Protein AF-A0A969EM57-F1 (afdb_monomer)

Mean predicted aligned error: 6.32 Å

Solvent-accessible surface area (backbone atoms only — not comparable to full-atom values): 12176 Å² total; per-residue (Å²): 131,70,74,66,70,73,71,65,72,46,69,65,56,54,52,50,52,52,52,49,55,50,50,56,44,52,49,37,42,73,70,68,78,41,57,70,67,58,44,54,52,50,51,54,52,49,51,52,52,51,53,49,48,65,68,43,45,62,61,50,50,60,57,57,65,77,49,54,72,66,57,50,39,50,50,44,46,52,50,34,50,49,55,41,50,52,51,52,51,52,42,50,60,44,61,78,76,54,79,83,56,66,70,56,55,54,51,47,46,70,75,40,72,89,56,83,93,55,95,79,55,62,62,65,54,36,38,53,31,19,24,49,34,16,25,52,39,14,44,56,53,33,49,76,72,47,42,72,42,88,72,74,56,71,67,40,54,51,50,52,50,53,55,43,50,52,50,46,51,49,47,53,54,50,44,47,59,59,42,60,77,73,33,57,74,87,40,76,64,16,47,53,49,43,27,53,45,30,18,49,46,19,21,32,75,44,26,52,43,59,55,47,28,47,75,70,69,51,38,53,74,31,129

pLDDT: mean 90.59, std 10.64, range [36.72, 98.62]

Secondary structure (DSSP, 8-state):
--HHHHHTTSHHHHHHHHHHHHHHHHHHHHTTSS-HHHHHHHHHHHHHHHHHHHHHHHHHHHHHHTS-HHHHHHHHHHHHHHHHHHHHHHHHHHHTT-PPPHHHHHHHHHH-TTS---TT-SHHHHHHHHHHHHHHHHHHHHHHTT-B---S-HHHHHHHHHHHHHHHHHHHHHHHHHHHTTS-TTSHHHHHHHHHHHHHHHHIIIIIHHHHHHHTTS--B--

Structure (mmCIF, N/CA/C/O backbone):
data_AF-A0A969EM57-F1
#
_entry.id   AF-A0A969EM57-F1
#
loop_
_atom_site.group_PDB
_atom_site.id
_atom_site.type_symbol
_atom_site.label_atom_id
_atom_site.label_alt_id
_atom_site.label_comp_id
_atom_site.label_asym_id
_atom_site.label_entity_id
_atom_site.label_seq_id
_atom_site.pdbx_PDB_ins_code
_atom_site.Cartn_x
_atom_site.Cartn_y
_atom_site.Cartn_z
_atom_site.occupancy
_atom_site.B_iso_or_equiv
_atom_site.auth_seq_id
_atom_site.auth_comp_id
_atom_site.auth_asym_id
_atom_site.auth_atom_id
_atom_site.pdbx_PDB_model_num
ATOM 1 N N . MET A 1 1 ? -3.720 -5.651 20.602 1.00 45.34 1 MET A N 1
ATOM 2 C CA . MET A 1 1 ? -3.893 -6.608 19.490 1.00 45.34 1 MET A CA 1
ATOM 3 C C . MET A 1 1 ? -4.122 -8.012 20.053 1.00 45.34 1 MET A C 1
ATOM 5 O O . MET A 1 1 ? -3.464 -8.956 19.658 1.00 45.34 1 MET A O 1
ATOM 9 N N . GLU A 1 2 ? -5.087 -8.177 20.961 1.00 36.72 2 GLU A N 1
ATOM 10 C CA . GLU A 1 2 ? -5.550 -9.508 21.409 1.00 36.72 2 GLU A CA 1
ATOM 11 C C . GLU A 1 2 ? -6.595 -10.106 20.445 1.00 36.72 2 GLU A C 1
ATOM 13 O O . GLU A 1 2 ? -7.037 -11.235 20.603 1.00 36.72 2 GLU A O 1
ATOM 18 N N . TRP A 1 3 ? -6.981 -9.364 19.401 1.00 37.47 3 TRP A N 1
ATOM 19 C CA . TRP A 1 3 ? -8.044 -9.749 18.469 1.00 37.47 3 TRP A CA 1
ATOM 20 C C . TRP A 1 3 ? -7.657 -10.880 17.503 1.00 37.47 3 TRP A C 1
ATOM 22 O O . TRP A 1 3 ? -8.540 -11.566 17.002 1.00 37.47 3 TRP A O 1
ATOM 32 N N . ILE A 1 4 ? -6.362 -11.116 17.257 1.00 46.31 4 ILE A N 1
ATOM 33 C CA . ILE A 1 4 ? -5.901 -12.192 16.359 1.00 46.31 4 ILE A CA 1
ATOM 34 C C . ILE A 1 4 ? -5.824 -13.540 17.103 1.00 46.31 4 ILE A C 1
ATOM 36 O O . ILE A 1 4 ? -5.993 -14.598 16.503 1.00 46.31 4 ILE A O 1
ATOM 40 N N . SER A 1 5 ? -5.644 -13.541 18.426 1.00 45.19 5 SER A N 1
ATOM 41 C CA . SER A 1 5 ? -5.443 -14.782 19.185 1.00 45.19 5 SER A CA 1
ATOM 42 C C . SER A 1 5 ? -6.736 -15.545 19.501 1.00 45.19 5 SER A C 1
ATOM 44 O O . SER A 1 5 ? -6.660 -16.737 19.796 1.00 45.19 5 SER A O 1
ATOM 46 N N . GLY A 1 6 ? -7.909 -14.902 19.427 1.00 46.62 6 GLY A N 1
ATOM 47 C CA . GLY A 1 6 ? -9.194 -15.513 19.796 1.00 46.62 6 GLY A CA 1
ATOM 48 C C . GLY A 1 6 ? -9.892 -16.307 18.682 1.00 46.62 6 GLY A C 1
ATOM 49 O O . GLY A 1 6 ? -10.485 -17.348 18.954 1.00 46.62 6 GLY A O 1
ATOM 50 N N . SER A 1 7 ? -9.822 -15.856 17.424 1.00 50.59 7 SER A N 1
ATOM 51 C CA . SER A 1 7 ? -10.587 -16.444 16.307 1.00 50.59 7 SER A CA 1
ATOM 52 C C . SER A 1 7 ? -9.818 -17.491 15.490 1.00 50.59 7 SER A C 1
ATOM 54 O O . SER A 1 7 ? -10.427 -18.430 14.979 1.00 50.59 7 SER A O 1
ATOM 56 N N . PHE A 1 8 ? -8.488 -17.373 15.397 1.00 54.41 8 PHE A N 1
ATOM 57 C CA . PHE A 1 8 ? -7.628 -18.218 14.549 1.00 54.41 8 PHE A CA 1
ATOM 58 C C . PHE A 1 8 ? -7.124 -19.504 15.224 1.00 54.41 8 PHE A C 1
ATOM 60 O O . PHE A 1 8 ? -6.361 -20.265 14.635 1.00 54.41 8 PHE A O 1
ATOM 67 N N . ARG A 1 9 ? -7.555 -19.791 16.459 1.00 58.88 9 ARG A N 1
ATOM 68 C CA . ARG A 1 9 ? -7.190 -21.033 17.167 1.00 58.88 9 ARG A CA 1
ATOM 69 C C . ARG A 1 9 ? -7.969 -22.264 16.702 1.00 58.88 9 ARG A C 1
ATOM 71 O O . ARG A 1 9 ? -7.692 -23.367 17.161 1.00 58.88 9 ARG A O 1
ATOM 78 N N . LYS A 1 10 ? -8.950 -22.104 15.809 1.00 76.62 10 LYS A N 1
ATOM 79 C CA . LYS A 1 10 ? -9.707 -23.237 15.271 1.00 76.62 10 LYS A CA 1
ATOM 80 C C . LYS A 1 10 ? -8.871 -23.927 14.191 1.00 76.62 10 LYS A C 1
ATOM 82 O O . LYS A 1 10 ? -8.554 -23.306 13.181 1.00 76.62 10 LYS A O 1
ATOM 87 N N . GLY A 1 11 ? -8.545 -25.206 14.386 1.00 82.31 11 GLY A N 1
ATOM 88 C CA . GLY A 1 11 ? -7.669 -25.971 13.484 1.00 82.31 11 GLY A CA 1
ATOM 89 C C . GLY A 1 11 ? -8.099 -25.949 12.011 1.00 82.31 11 GLY A C 1
ATOM 90 O O . GLY A 1 11 ? -7.249 -25.892 11.129 1.00 82.31 11 GLY A O 1
ATOM 91 N N . TRP A 1 12 ? -9.405 -25.878 11.727 1.00 88.38 12 TRP A N 1
ATOM 92 C CA . TRP A 1 12 ? -9.912 -25.785 10.352 1.00 88.38 12 TRP A CA 1
ATOM 93 C C . TRP A 1 12 ? -9.462 -24.510 9.619 1.00 88.38 12 TRP A C 1
ATOM 95 O O . TRP A 1 12 ? -9.279 -24.547 8.407 1.00 88.38 12 TRP A O 1
ATOM 105 N N . VAL A 1 13 ? -9.243 -23.395 10.329 1.00 88.12 13 VAL A N 1
ATOM 106 C CA . VAL A 1 13 ? -8.794 -22.134 9.714 1.00 88.12 13 VAL A CA 1
ATOM 107 C C . VAL A 1 13 ? -7.376 -22.289 9.168 1.00 88.12 13 VAL A C 1
ATOM 109 O O . VAL A 1 13 ? -7.087 -21.820 8.071 1.00 88.12 13 VAL A O 1
ATOM 112 N N . TRP A 1 14 ? -6.513 -23.005 9.894 1.00 88.00 14 TRP A N 1
ATOM 113 C CA . TRP A 1 14 ? -5.165 -23.342 9.434 1.00 88.00 14 TRP A CA 1
ATOM 114 C C . TRP A 1 14 ? -5.193 -24.269 8.225 1.00 88.00 14 TRP A C 1
ATOM 116 O O . TRP A 1 14 ? -4.468 -24.027 7.266 1.00 88.00 14 TRP A O 1
ATOM 126 N N . VAL A 1 15 ? -6.070 -25.277 8.235 1.00 92.25 15 VAL A N 1
ATOM 127 C CA . VAL A 1 15 ? -6.251 -26.177 7.087 1.00 92.25 15 VAL A CA 1
ATOM 128 C C . VAL A 1 15 ? -6.662 -25.386 5.844 1.00 92.25 15 VAL A C 1
ATOM 130 O O . VAL A 1 15 ? -6.020 -25.510 4.806 1.00 92.25 15 VAL A O 1
ATOM 133 N N . VAL A 1 16 ? -7.671 -24.516 5.953 1.00 93.25 16 VAL A N 1
ATOM 134 C CA . VAL A 1 16 ? -8.120 -23.672 4.834 1.00 93.25 16 VAL A CA 1
ATOM 135 C C . VAL A 1 16 ? -7.006 -22.738 4.358 1.00 93.25 16 VAL A C 1
ATOM 137 O O . VAL A 1 16 ? -6.778 -22.637 3.156 1.00 93.25 16 VAL A O 1
ATOM 140 N N . ALA A 1 17 ? -6.280 -22.086 5.270 1.00 90.88 17 ALA A N 1
ATOM 141 C CA . ALA A 1 17 ? -5.185 -21.186 4.912 1.00 90.88 17 ALA A CA 1
ATOM 142 C C . ALA A 1 17 ? -4.054 -21.909 4.160 1.00 90.88 17 ALA A C 1
ATOM 144 O O . ALA A 1 17 ? -3.572 -21.401 3.148 1.00 90.88 17 ALA A O 1
ATOM 145 N N . ILE A 1 18 ? -3.667 -23.106 4.615 1.00 92.94 18 ILE A N 1
ATOM 146 C CA . ILE A 1 18 ? -2.645 -23.930 3.959 1.00 92.94 18 ILE A CA 1
ATOM 147 C C . ILE A 1 18 ? -3.129 -24.379 2.578 1.00 92.94 18 ILE A C 1
ATOM 149 O O . ILE A 1 18 ? -2.405 -24.211 1.600 1.00 92.94 18 ILE A O 1
ATOM 153 N N . ILE A 1 19 ? -4.363 -24.886 2.471 1.00 95.75 19 ILE A N 1
ATOM 154 C CA . ILE A 1 19 ? -4.943 -25.301 1.185 1.00 95.75 19 ILE A CA 1
ATOM 155 C C . ILE A 1 19 ? -4.965 -24.131 0.202 1.00 95.75 19 ILE A C 1
ATOM 157 O O . ILE A 1 19 ? -4.572 -24.302 -0.949 1.00 95.75 19 ILE A O 1
ATOM 161 N N . LEU A 1 20 ? -5.382 -22.940 0.640 1.00 94.44 20 LEU A N 1
ATOM 162 C CA . LEU A 1 20 ? -5.391 -21.746 -0.204 1.00 94.44 20 LEU A CA 1
ATOM 163 C C . LEU A 1 20 ? -3.979 -21.358 -0.651 1.00 94.44 20 LEU A C 1
ATOM 165 O O . LEU A 1 20 ? -3.771 -21.124 -1.839 1.00 94.44 20 LEU A O 1
ATOM 169 N N . ALA A 1 21 ? -3.003 -21.332 0.261 1.00 92.81 21 ALA A N 1
ATOM 170 C CA . ALA A 1 21 ? -1.617 -20.997 -0.068 1.00 92.81 21 ALA A CA 1
ATOM 171 C C . ALA A 1 21 ? -1.016 -21.966 -1.102 1.00 92.81 21 ALA A C 1
ATOM 173 O O . ALA A 1 21 ? -0.390 -21.530 -2.073 1.00 92.81 21 ALA A O 1
ATOM 174 N N . LEU A 1 22 ? -1.264 -23.270 -0.936 1.00 94.56 22 LEU A N 1
ATOM 175 C CA . LEU A 1 22 ? -0.840 -24.296 -1.888 1.00 94.56 22 LEU A CA 1
ATOM 176 C C . LEU A 1 22 ? -1.568 -24.150 -3.230 1.00 94.56 22 LEU A C 1
ATOM 178 O O . LEU A 1 22 ? -0.924 -24.150 -4.276 1.00 94.56 22 LEU A O 1
ATOM 182 N N . SER A 1 23 ? -2.889 -23.955 -3.209 1.00 95.50 23 SER A N 1
ATOM 183 C CA . SER A 1 23 ? -3.712 -23.803 -4.418 1.00 95.50 23 SER A CA 1
ATOM 184 C C . SER A 1 23 ? -3.285 -22.598 -5.255 1.00 95.50 23 SER A C 1
ATOM 186 O O . SER A 1 23 ? -3.219 -22.691 -6.478 1.00 95.50 23 SER A O 1
ATOM 188 N N . ILE A 1 24 ? -2.937 -21.478 -4.610 1.00 94.12 24 ILE A N 1
ATOM 189 C CA . ILE A 1 24 ? -2.412 -20.292 -5.296 1.00 94.12 24 ILE A CA 1
ATOM 190 C C . ILE A 1 24 ? -1.077 -20.614 -5.977 1.00 94.12 24 ILE A C 1
ATOM 192 O O . ILE A 1 24 ? -0.893 -20.247 -7.134 1.00 94.12 24 ILE A O 1
ATOM 196 N N . GLY A 1 25 ? -0.166 -21.324 -5.303 1.00 92.38 25 GLY A N 1
ATOM 197 C CA . GLY A 1 25 ? 1.110 -21.728 -5.902 1.00 92.38 25 GLY A CA 1
ATOM 198 C C . GLY A 1 25 ? 0.930 -22.686 -7.083 1.00 92.38 25 GLY A C 1
ATOM 199 O O . GLY A 1 25 ? 1.468 -22.440 -8.160 1.00 92.38 25 GLY A O 1
ATOM 200 N N . PHE A 1 26 ? 0.098 -23.720 -6.934 1.00 94.19 26 PHE A N 1
ATOM 201 C CA . PHE A 1 26 ? -0.202 -24.655 -8.023 1.00 94.19 26 PHE A CA 1
ATOM 202 C C . PHE A 1 26 ? -0.885 -23.979 -9.211 1.00 94.19 26 PHE A C 1
ATOM 204 O O . PHE A 1 26 ? -0.550 -24.280 -10.354 1.00 94.19 26 PHE A O 1
ATOM 211 N N . SER A 1 27 ? -1.782 -23.019 -8.964 1.00 95.75 27 SER A N 1
ATOM 212 C CA . SER A 1 27 ? -2.422 -22.234 -10.024 1.00 95.75 27 SER A CA 1
ATOM 213 C C . SER A 1 27 ? -1.399 -21.522 -10.916 1.00 95.75 27 SER A C 1
ATOM 215 O O . SER A 1 27 ? -1.591 -21.453 -12.128 1.00 95.75 27 SER A O 1
ATOM 217 N N . ARG A 1 28 ? -0.284 -21.041 -10.350 1.00 93.69 28 ARG A N 1
ATOM 218 C CA . ARG A 1 28 ? 0.783 -20.380 -11.116 1.00 93.69 28 ARG A CA 1
ATOM 219 C C . ARG A 1 28 ? 1.565 -21.331 -12.018 1.00 93.69 28 ARG A C 1
ATOM 221 O O . ARG A 1 28 ? 1.905 -20.941 -13.132 1.00 93.69 28 ARG A O 1
ATOM 228 N N . ILE A 1 29 ? 1.794 -22.562 -11.562 1.00 93.25 29 ILE A N 1
ATOM 229 C CA . ILE A 1 29 ? 2.426 -23.617 -12.369 1.00 93.25 29 ILE A CA 1
ATOM 230 C C . ILE A 1 29 ? 1.476 -24.044 -13.491 1.00 93.25 29 ILE A C 1
ATOM 232 O O . ILE A 1 29 ? 1.885 -24.131 -14.643 1.00 93.25 29 ILE A O 1
ATOM 236 N N . TYR A 1 30 ? 0.195 -24.254 -13.170 1.00 94.31 30 TYR A N 1
ATOM 237 C CA . TYR A 1 30 ? -0.825 -24.664 -14.137 1.00 94.31 30 TYR A CA 1
ATOM 238 C C . TYR A 1 30 ? -1.022 -23.642 -15.264 1.00 94.31 30 TYR A C 1
ATOM 240 O O . TYR A 1 30 ? -1.141 -24.019 -16.424 1.00 94.31 30 TYR A O 1
ATOM 248 N N . LEU A 1 31 ? -1.014 -22.344 -14.939 1.00 93.19 31 LEU A N 1
ATOM 249 C CA . LEU A 1 31 ? -1.092 -21.266 -15.931 1.00 93.19 31 LEU A CA 1
ATOM 250 C C . LEU A 1 31 ? 0.195 -21.110 -16.764 1.00 93.19 31 LEU A C 1
ATOM 252 O O . LEU A 1 31 ? 0.224 -20.277 -17.664 1.00 93.19 31 LEU A O 1
ATOM 256 N N . GLY A 1 32 ? 1.259 -21.862 -16.460 1.00 89.38 32 GLY A N 1
ATOM 257 C CA . GLY A 1 32 ? 2.529 -21.809 -17.186 1.00 89.38 32 GLY A CA 1
ATOM 258 C C . GLY A 1 32 ? 3.299 -20.497 -17.016 1.00 89.38 32 GLY A C 1
ATOM 259 O O . GLY A 1 32 ? 4.196 -20.216 -17.804 1.00 89.38 32 GLY A O 1
ATOM 260 N N . VAL A 1 33 ? 2.954 -19.683 -16.010 1.00 87.75 33 VAL A N 1
ATOM 261 C CA . VAL A 1 33 ? 3.557 -18.353 -15.789 1.00 87.75 33 VAL A CA 1
ATOM 262 C C . VAL A 1 33 ? 4.734 -18.370 -14.811 1.00 87.75 33 VAL A C 1
ATOM 264 O O . VAL A 1 33 ? 5.476 -17.396 -14.742 1.00 87.75 33 VAL A O 1
ATOM 267 N N . HIS A 1 34 ? 4.909 -19.453 -14.049 1.00 90.69 34 HIS A N 1
ATOM 268 C CA . HIS A 1 34 ? 6.012 -19.623 -13.100 1.00 90.69 34 HIS A CA 1
ATOM 269 C C . HIS A 1 34 ? 6.568 -21.043 -13.149 1.00 90.69 34 HIS A C 1
ATOM 271 O O . HIS A 1 34 ? 5.811 -22.011 -13.267 1.00 90.69 34 HIS A O 1
ATOM 277 N N . PHE A 1 35 ? 7.885 -21.175 -12.986 1.00 94.06 35 PHE A N 1
ATOM 278 C CA . PHE A 1 35 ? 8.509 -22.483 -12.832 1.00 94.06 35 PHE A CA 1
ATOM 279 C C . PHE A 1 35 ? 8.203 -23.060 -11.440 1.00 94.06 35 PHE A C 1
ATOM 281 O O . PHE A 1 35 ? 8.053 -22.302 -10.475 1.00 94.06 35 PHE A O 1
ATOM 288 N N . PRO A 1 36 ? 8.153 -24.398 -11.274 1.00 94.31 36 PRO A N 1
ATOM 289 C CA . PRO A 1 36 ? 7.946 -25.012 -9.960 1.00 94.31 36 PRO A CA 1
ATOM 290 C C . PRO A 1 36 ? 8.955 -24.540 -8.904 1.00 94.31 36 PRO A C 1
ATOM 292 O O . PRO A 1 36 ? 8.595 -24.330 -7.747 1.00 94.31 36 PRO A O 1
ATOM 295 N N . THR A 1 37 ? 10.207 -24.312 -9.308 1.00 95.38 37 THR A N 1
ATOM 296 C CA . THR A 1 37 ? 11.265 -23.762 -8.450 1.00 95.38 37 THR A CA 1
ATOM 297 C C . THR A 1 37 ? 10.907 -22.390 -7.888 1.00 95.38 37 THR A C 1
ATOM 299 O O . THR A 1 37 ? 11.136 -22.152 -6.703 1.00 95.38 37 THR A O 1
ATOM 302 N N . ASP A 1 38 ? 10.288 -21.517 -8.688 1.00 93.25 38 ASP A N 1
ATOM 303 C CA . ASP A 1 38 ? 9.882 -20.171 -8.263 1.00 93.25 38 ASP A CA 1
ATOM 304 C C . ASP A 1 38 ? 8.806 -20.252 -7.177 1.00 93.25 38 ASP A C 1
ATOM 306 O O . ASP A 1 38 ? 8.838 -19.517 -6.189 1.00 93.25 38 ASP A O 1
ATOM 310 N N . VAL A 1 39 ? 7.872 -21.195 -7.332 1.00 95.00 39 VAL A N 1
ATOM 311 C CA . VAL A 1 39 ? 6.789 -21.425 -6.371 1.00 95.00 39 VAL A CA 1
ATOM 312 C C . VAL A 1 39 ? 7.329 -21.973 -5.052 1.00 95.00 39 VAL A C 1
ATOM 314 O O . VAL A 1 39 ? 6.979 -21.453 -3.991 1.00 95.00 39 VAL A O 1
ATOM 317 N N . PHE A 1 40 ? 8.222 -22.966 -5.093 1.00 94.69 40 PHE A N 1
ATOM 318 C CA . PHE A 1 40 ? 8.827 -23.521 -3.878 1.00 94.69 40 PHE A CA 1
ATOM 319 C C . PHE A 1 40 ? 9.687 -22.495 -3.132 1.00 94.69 40 PHE A C 1
ATOM 321 O O . PHE A 1 40 ? 9.579 -22.384 -1.908 1.00 94.69 40 PHE A O 1
ATOM 328 N N . LEU A 1 41 ? 10.497 -21.708 -3.849 1.00 96.00 41 LEU A N 1
ATOM 329 C CA . LEU A 1 41 ? 11.271 -20.616 -3.252 1.00 96.00 41 LEU A CA 1
ATOM 330 C C . LEU A 1 41 ? 10.355 -19.540 -2.661 1.00 96.00 41 LEU A C 1
ATOM 332 O O . LEU A 1 41 ? 10.605 -19.066 -1.553 1.00 96.00 41 LEU A O 1
ATOM 336 N N . GLY A 1 42 ? 9.263 -19.201 -3.351 1.00 94.12 42 GLY A N 1
ATOM 337 C CA . GLY A 1 42 ? 8.247 -18.278 -2.852 1.00 94.12 42 GLY A CA 1
ATOM 338 C C . GLY A 1 42 ? 7.604 -18.755 -1.547 1.00 94.12 42 GLY A C 1
ATOM 339 O O . GLY A 1 42 ? 7.468 -17.969 -0.608 1.00 94.12 42 GLY A O 1
ATOM 340 N N . TRP A 1 43 ? 7.266 -20.043 -1.437 1.00 94.62 43 TRP A N 1
ATOM 341 C CA . TRP A 1 43 ? 6.755 -20.625 -0.191 1.00 94.62 43 TRP A CA 1
ATOM 342 C C . TRP A 1 43 ? 7.794 -20.602 0.930 1.00 94.62 43 TRP A C 1
ATOM 344 O O . TRP A 1 43 ? 7.467 -20.197 2.046 1.00 94.62 43 TRP A O 1
ATOM 354 N N . ALA A 1 44 ? 9.042 -20.979 0.645 1.00 96.06 44 ALA A N 1
ATOM 355 C CA . ALA A 1 44 ? 10.120 -20.951 1.630 1.00 96.06 44 ALA A CA 1
ATOM 356 C C . ALA A 1 44 ? 10.356 -19.530 2.173 1.00 96.06 44 ALA A C 1
ATOM 358 O O . ALA A 1 44 ? 10.365 -19.321 3.388 1.00 96.06 44 ALA A O 1
ATOM 359 N N . LEU A 1 45 ? 10.460 -18.534 1.286 1.00 96.38 45 LEU A N 1
ATOM 360 C CA . LEU A 1 45 ? 10.593 -17.126 1.667 1.00 96.38 45 LEU A CA 1
ATOM 361 C C . LEU A 1 45 ? 9.367 -16.623 2.437 1.00 96.38 45 LEU A C 1
ATOM 363 O O . LEU A 1 45 ? 9.521 -15.931 3.442 1.00 96.38 45 LEU A O 1
ATOM 367 N N . GLY A 1 46 ? 8.159 -17.009 2.023 1.00 94.62 46 GLY A N 1
ATOM 368 C CA . GLY A 1 46 ? 6.923 -16.671 2.726 1.00 94.62 46 GLY A CA 1
ATOM 369 C C . GLY A 1 46 ? 6.899 -17.196 4.164 1.00 94.62 46 GLY A C 1
ATOM 370 O O . GLY A 1 46 ? 6.536 -16.455 5.077 1.00 94.62 46 GLY A O 1
ATOM 371 N N . ILE A 1 47 ? 7.346 -18.438 4.387 1.00 94.94 47 ILE A N 1
ATOM 372 C CA . ILE A 1 47 ? 7.472 -19.030 5.728 1.00 94.94 47 ILE A CA 1
ATOM 373 C C . ILE A 1 47 ? 8.494 -18.257 6.565 1.00 94.94 47 ILE A C 1
ATOM 375 O O . ILE A 1 47 ? 8.206 -17.922 7.713 1.00 94.94 47 ILE A O 1
ATOM 379 N N . ILE A 1 48 ? 9.659 -17.926 5.999 1.00 96.88 48 ILE A N 1
ATOM 380 C CA . ILE A 1 48 ? 10.688 -17.141 6.696 1.00 96.88 48 ILE A CA 1
ATOM 381 C C . ILE A 1 48 ? 10.125 -15.777 7.114 1.00 96.88 48 ILE A C 1
ATOM 383 O O . ILE A 1 48 ? 10.221 -15.403 8.283 1.00 96.88 48 ILE A O 1
ATOM 387 N N . VAL A 1 49 ? 9.480 -15.054 6.195 1.00 95.69 49 VAL A N 1
ATOM 388 C CA . VAL A 1 49 ? 8.869 -13.746 6.476 1.00 95.69 49 VAL A CA 1
ATOM 389 C C . VAL A 1 49 ? 7.766 -13.861 7.529 1.00 95.69 49 VAL A C 1
ATOM 391 O O . VAL A 1 49 ? 7.684 -13.010 8.415 1.00 95.69 49 VAL A O 1
ATOM 394 N N . LEU A 1 50 ? 6.943 -14.912 7.488 1.00 93.00 50 LEU A N 1
ATOM 395 C CA . LEU A 1 50 ? 5.911 -15.163 8.495 1.00 93.00 50 LEU A CA 1
ATOM 396 C C . LEU A 1 50 ? 6.524 -15.386 9.884 1.00 93.00 50 LEU A C 1
ATOM 398 O O . LEU A 1 50 ? 6.103 -14.744 10.848 1.00 93.00 50 LEU A O 1
ATOM 402 N N . ILE A 1 51 ? 7.534 -16.256 9.985 1.00 94.94 51 ILE A N 1
ATOM 403 C CA . ILE A 1 51 ? 8.234 -16.547 11.242 1.00 94.94 51 ILE A CA 1
ATOM 404 C C . ILE A 1 51 ? 8.854 -15.267 11.806 1.00 94.94 51 ILE A C 1
ATOM 406 O O . ILE A 1 51 ? 8.620 -14.935 12.969 1.00 94.94 51 ILE A O 1
ATOM 410 N N . LEU A 1 52 ? 9.588 -14.517 10.979 1.00 95.12 52 LEU A N 1
ATOM 411 C CA . LEU A 1 52 ? 10.202 -13.254 11.383 1.00 95.12 52 LEU A CA 1
ATOM 412 C C . LEU A 1 52 ? 9.152 -12.236 11.827 1.00 95.12 52 LEU A C 1
ATOM 414 O O . LEU A 1 52 ? 9.345 -11.572 12.840 1.00 95.12 52 LEU A O 1
ATOM 418 N N . SER A 1 53 ? 8.020 -12.141 11.129 1.00 91.56 53 SER A N 1
ATOM 419 C CA . SER A 1 53 ? 6.942 -11.214 11.490 1.00 91.56 53 SER A CA 1
ATOM 420 C C . SER A 1 53 ? 6.373 -11.524 12.875 1.00 91.56 53 SER A C 1
ATOM 422 O O . SER A 1 53 ? 6.209 -10.613 13.680 1.00 91.56 53 SER A O 1
ATOM 424 N N . ILE A 1 54 ? 6.135 -12.804 13.186 1.00 91.75 54 ILE A N 1
ATOM 425 C CA . ILE A 1 54 ? 5.626 -13.245 14.497 1.00 91.75 54 ILE A CA 1
ATOM 426 C C . ILE A 1 54 ? 6.660 -12.998 15.604 1.00 91.75 54 ILE A C 1
ATOM 428 O O . ILE A 1 54 ? 6.312 -12.541 16.695 1.00 91.75 54 ILE A O 1
ATOM 432 N N . GLN A 1 55 ? 7.935 -13.293 15.341 1.00 94.12 55 GLN A N 1
ATOM 433 C CA . GLN A 1 55 ? 9.011 -13.104 16.317 1.00 94.12 55 GLN A CA 1
ATOM 434 C C . GLN A 1 55 ? 9.289 -11.621 16.592 1.00 94.12 55 GLN A C 1
ATOM 436 O O . GLN A 1 55 ? 9.518 -11.234 17.740 1.00 94.12 55 GLN A O 1
ATOM 441 N N . LEU A 1 56 ? 9.238 -10.780 15.556 1.00 94.88 56 LEU A N 1
ATOM 442 C CA . LEU A 1 56 ? 9.550 -9.357 15.647 1.00 94.88 56 LEU A CA 1
ATOM 443 C C . LEU A 1 56 ? 8.351 -8.494 16.056 1.00 94.88 56 LEU A C 1
ATOM 445 O O . LEU A 1 56 ? 8.560 -7.374 16.513 1.00 94.88 56 LEU A O 1
ATOM 449 N N . GLU A 1 57 ? 7.113 -8.990 15.977 1.00 90.94 57 GLU A N 1
ATOM 450 C CA . GLU A 1 57 ? 5.906 -8.218 16.307 1.00 90.94 57 GLU A CA 1
ATOM 451 C C . GLU A 1 57 ? 5.996 -7.555 17.692 1.00 90.94 57 GLU A C 1
ATOM 453 O O . GLU A 1 57 ? 5.898 -6.333 17.820 1.00 90.94 57 GLU A O 1
ATOM 458 N N . LYS A 1 58 ? 6.216 -8.348 18.747 1.00 92.25 58 LYS A N 1
ATOM 459 C CA . LYS A 1 58 ? 6.276 -7.849 20.131 1.00 92.25 58 LYS A CA 1
ATOM 460 C C . LYS A 1 58 ? 7.407 -6.836 20.358 1.00 92.25 58 LYS A C 1
ATOM 462 O O . LYS A 1 58 ? 7.100 -5.749 20.865 1.00 92.25 58 LYS A O 1
ATOM 467 N N . PRO A 1 59 ? 8.683 -7.133 20.022 1.00 94.50 59 PRO A N 1
ATOM 468 C CA . PRO A 1 59 ? 9.768 -6.181 20.248 1.00 94.50 59 PRO A CA 1
ATOM 469 C C . PRO A 1 59 ? 9.588 -4.903 19.421 1.00 94.50 59 PRO A C 1
ATOM 471 O O . PRO A 1 59 ? 9.758 -3.807 19.959 1.00 94.50 59 PRO A O 1
ATOM 474 N N . VAL A 1 60 ? 9.157 -5.015 18.159 1.00 93.69 60 VAL A N 1
ATOM 475 C CA . VAL A 1 60 ? 8.935 -3.858 17.281 1.00 93.69 60 VAL A CA 1
ATOM 476 C C . VAL A 1 60 ? 7.796 -2.985 17.803 1.00 93.69 60 VAL A C 1
ATOM 478 O O . VAL A 1 60 ? 7.967 -1.774 17.924 1.00 93.69 60 VAL A O 1
ATOM 481 N N . ILE A 1 61 ? 6.655 -3.563 18.196 1.00 92.38 61 ILE A N 1
ATOM 482 C CA . ILE A 1 61 ? 5.536 -2.791 18.760 1.00 92.38 61 ILE A CA 1
ATOM 483 C C . ILE A 1 61 ? 5.951 -2.093 20.056 1.00 92.38 61 ILE A C 1
ATOM 485 O O . ILE A 1 61 ? 5.614 -0.923 20.253 1.00 92.38 61 ILE A O 1
ATOM 489 N N . HIS A 1 62 ? 6.669 -2.780 20.948 1.00 93.94 62 HIS A N 1
ATOM 490 C CA . HIS A 1 62 ? 7.131 -2.178 22.198 1.00 93.94 62 HIS A CA 1
ATOM 491 C C . HIS A 1 62 ? 8.077 -0.996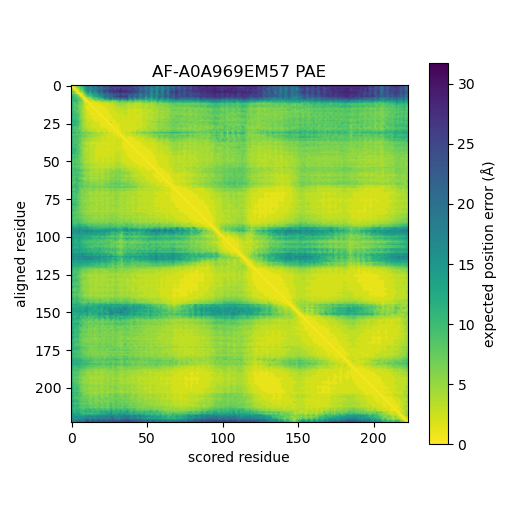 21.944 1.00 93.94 62 HIS A C 1
ATOM 493 O O . HIS A 1 62 ? 7.941 0.047 22.584 1.00 93.94 62 HIS A O 1
ATOM 499 N N . TRP A 1 63 ? 8.992 -1.125 20.982 1.00 95.56 63 TRP A N 1
ATOM 500 C CA . TRP A 1 63 ? 9.889 -0.047 20.575 1.00 95.56 63 TRP A CA 1
ATOM 501 C C . TRP A 1 63 ? 9.128 1.130 19.946 1.00 95.56 63 TRP A C 1
ATOM 503 O O . TRP A 1 63 ? 9.245 2.259 20.422 1.00 95.56 63 TRP A O 1
ATOM 513 N N . ILE A 1 64 ? 8.260 0.869 18.963 1.00 93.69 64 ILE A N 1
ATOM 514 C CA . ILE A 1 64 ? 7.473 1.897 18.262 1.00 93.69 64 ILE A CA 1
ATOM 515 C C . ILE A 1 64 ? 6.550 2.657 19.220 1.00 93.69 64 ILE A C 1
ATOM 517 O O . ILE A 1 64 ? 6.303 3.849 19.031 1.00 93.69 64 ILE A O 1
ATOM 521 N N . ARG A 1 65 ? 6.026 2.009 20.268 1.00 91.94 65 ARG A N 1
ATOM 522 C CA . ARG A 1 65 ? 5.155 2.658 21.263 1.00 91.94 65 ARG A CA 1
ATOM 523 C C . ARG A 1 65 ? 5.822 3.824 21.989 1.00 91.94 65 ARG A C 1
ATOM 525 O O . ARG A 1 65 ? 5.096 4.727 22.394 1.00 91.94 65 ARG A O 1
ATOM 532 N N . LYS A 1 66 ? 7.154 3.836 22.090 1.00 94.62 66 LYS A N 1
ATOM 533 C CA . LYS A 1 66 ? 7.927 4.921 22.714 1.00 94.62 66 LYS A CA 1
ATOM 534 C C . LYS A 1 66 ? 7.881 6.222 21.907 1.00 94.62 66 LYS A C 1
ATOM 536 O O . LYS A 1 66 ? 8.122 7.287 22.460 1.00 94.62 66 LYS A O 1
ATOM 541 N N . PHE A 1 67 ? 7.554 6.148 20.617 1.00 95.44 67 PHE A N 1
ATOM 542 C CA . PHE A 1 67 ? 7.533 7.307 19.735 1.00 95.44 67 PHE A CA 1
ATOM 543 C C . PHE A 1 67 ? 6.200 8.058 19.747 1.00 95.44 67 PHE A C 1
ATOM 545 O O . PHE A 1 67 ? 5.106 7.475 19.763 1.00 95.44 67 PHE A O 1
ATOM 552 N N . GLY A 1 68 ? 6.300 9.383 19.644 1.00 96.44 68 GLY A N 1
ATOM 553 C CA . GLY A 1 68 ? 5.177 10.262 19.350 1.00 96.44 68 GLY A CA 1
ATOM 554 C C . GLY A 1 68 ? 4.606 10.013 17.951 1.00 96.44 68 GLY A C 1
ATOM 555 O O . GLY A 1 68 ? 5.223 9.384 17.096 1.00 96.44 68 GLY A O 1
ATOM 556 N N . VAL A 1 69 ? 3.403 10.524 17.694 1.00 95.94 69 VAL A N 1
ATOM 557 C CA . VAL A 1 69 ? 2.696 10.288 16.420 1.00 95.94 69 VAL A CA 1
ATOM 558 C C . VAL A 1 69 ? 3.482 10.789 15.209 1.00 95.94 69 VAL A C 1
ATOM 560 O O . VAL A 1 69 ? 3.598 10.064 14.228 1.00 95.94 69 VAL A O 1
ATOM 563 N N . TRP A 1 70 ? 4.088 11.972 15.300 1.00 96.50 70 TRP A N 1
ATOM 564 C CA . TRP A 1 70 ? 4.901 12.511 14.210 1.00 96.50 70 TRP A CA 1
ATOM 565 C C . TRP A 1 70 ? 6.181 11.711 13.982 1.00 96.50 70 TRP A C 1
ATOM 567 O O . TRP A 1 70 ? 6.494 11.412 12.843 1.00 96.50 70 TRP A O 1
ATOM 577 N N . GLN A 1 71 ? 6.852 11.261 15.045 1.00 97.31 71 GLN A N 1
ATOM 578 C CA . GLN A 1 71 ? 8.023 10.382 14.931 1.00 97.31 71 GLN A CA 1
ATOM 579 C C . GLN A 1 71 ? 7.672 9.056 14.244 1.00 97.31 71 GLN A C 1
ATOM 581 O O . GLN A 1 71 ? 8.427 8.584 13.400 1.00 97.31 71 GLN A O 1
ATOM 586 N N . LYS A 1 72 ? 6.504 8.475 14.549 1.00 97.50 72 LYS A N 1
ATOM 587 C CA . LYS A 1 72 ? 6.012 7.268 13.868 1.00 97.50 72 LYS A CA 1
ATOM 588 C C . LYS A 1 72 ? 5.747 7.514 12.382 1.00 97.50 72 LYS A C 1
ATOM 590 O O . LYS A 1 72 ? 6.158 6.705 11.560 1.00 97.50 72 LYS A O 1
ATOM 595 N N . ILE A 1 73 ? 5.089 8.622 12.036 1.00 97.88 73 ILE A N 1
ATOM 596 C CA . ILE A 1 73 ? 4.825 8.998 10.638 1.00 97.88 73 ILE A CA 1
ATOM 597 C C . ILE A 1 73 ? 6.145 9.233 9.890 1.00 97.88 73 ILE A C 1
ATOM 599 O O . ILE A 1 73 ? 6.329 8.685 8.808 1.00 97.88 73 ILE A O 1
ATOM 603 N N . SER A 1 74 ? 7.090 9.966 10.487 1.00 97.94 74 SER A N 1
ATOM 604 C CA . SER A 1 74 ? 8.420 10.197 9.915 1.00 97.94 74 SER A CA 1
ATOM 605 C C . SER A 1 74 ? 9.198 8.897 9.718 1.00 97.94 74 SER A C 1
ATOM 607 O O . SER A 1 74 ? 9.844 8.733 8.690 1.00 97.94 74 SER A O 1
ATOM 609 N N . LEU A 1 75 ? 9.112 7.954 10.663 1.00 97.50 75 LEU A N 1
ATOM 610 C CA . LEU A 1 75 ? 9.745 6.641 10.537 1.00 97.50 75 LEU A CA 1
ATOM 611 C C . LEU A 1 75 ? 9.175 5.856 9.350 1.00 97.50 75 LEU A C 1
ATOM 613 O O . LEU A 1 75 ? 9.935 5.320 8.552 1.00 97.50 75 LEU A O 1
ATOM 617 N N . VAL A 1 76 ? 7.848 5.807 9.206 1.00 97.62 76 VAL A N 1
ATOM 618 C CA . VAL A 1 76 ? 7.193 5.103 8.090 1.00 97.62 76 VAL A CA 1
ATOM 619 C C . VAL A 1 76 ? 7.519 5.775 6.756 1.00 97.62 76 VAL A C 1
ATOM 621 O O . VAL A 1 76 ? 7.793 5.082 5.778 1.00 97.62 76 VAL A O 1
ATOM 624 N N . PHE A 1 77 ? 7.546 7.110 6.722 1.00 98.38 77 PHE A N 1
ATOM 625 C CA . PHE A 1 77 ? 7.982 7.861 5.549 1.00 98.38 77 PHE A CA 1
ATOM 626 C C . PHE A 1 77 ? 9.418 7.492 5.167 1.00 98.38 77 PHE A C 1
ATOM 628 O O . PHE A 1 77 ? 9.653 7.041 4.049 1.00 98.38 77 PHE A O 1
ATOM 635 N N . ALA A 1 78 ? 10.360 7.589 6.109 1.00 98.25 78 ALA A N 1
ATOM 636 C CA . ALA A 1 78 ? 11.763 7.263 5.881 1.00 98.25 78 ALA A CA 1
ATOM 637 C C . ALA A 1 78 ? 11.941 5.821 5.387 1.00 98.25 78 ALA A C 1
ATOM 639 O O . ALA A 1 78 ? 12.628 5.605 4.394 1.00 98.25 78 ALA A O 1
ATOM 640 N N . LEU A 1 79 ? 11.265 4.848 6.009 1.00 97.81 79 LEU A N 1
ATOM 641 C CA . LEU A 1 79 ? 11.287 3.456 5.557 1.00 97.81 79 LEU A CA 1
ATOM 642 C C . LEU A 1 79 ? 10.781 3.324 4.117 1.00 97.81 79 LEU A C 1
ATOM 644 O O . LEU A 1 79 ? 11.442 2.690 3.302 1.00 97.81 79 LEU A O 1
ATOM 648 N N . SER A 1 80 ? 9.660 3.965 3.775 1.00 98.38 80 SER A N 1
ATOM 649 C CA . SER A 1 80 ? 9.114 3.922 2.412 1.00 98.38 80 SER A CA 1
ATOM 650 C C . SER A 1 80 ? 10.099 4.469 1.368 1.00 98.38 80 SER A C 1
ATOM 652 O O . SER A 1 80 ? 10.260 3.871 0.306 1.00 98.38 80 SER A O 1
ATOM 654 N N . ILE A 1 81 ? 10.818 5.551 1.694 1.00 98.38 81 ILE A N 1
ATOM 655 C CA . ILE A 1 81 ? 11.846 6.127 0.822 1.00 98.38 81 ILE A CA 1
ATOM 656 C C . ILE A 1 81 ? 13.052 5.192 0.725 1.00 98.38 81 ILE A C 1
ATOM 658 O O . ILE A 1 81 ? 13.535 4.950 -0.375 1.00 98.38 81 ILE A O 1
ATOM 662 N N . VAL A 1 82 ? 13.503 4.606 1.837 1.00 98.38 82 VAL A N 1
ATOM 663 C CA . VAL A 1 82 ? 14.615 3.643 1.844 1.00 98.38 82 VAL A CA 1
ATOM 664 C C . VAL A 1 82 ? 14.321 2.449 0.934 1.00 98.38 82 VAL A C 1
ATOM 666 O O . VAL A 1 82 ? 15.178 2.086 0.137 1.00 98.38 82 VAL A O 1
ATOM 669 N N . PHE A 1 83 ? 13.113 1.880 0.971 1.00 97.56 83 PHE A N 1
ATOM 670 C CA . PHE A 1 83 ? 12.738 0.788 0.063 1.00 97.56 83 PHE A CA 1
ATOM 671 C C . PHE A 1 83 ? 12.753 1.209 -1.414 1.00 97.56 83 PHE A C 1
ATOM 673 O O . PHE A 1 83 ? 13.243 0.454 -2.255 1.00 97.56 83 PHE A O 1
ATOM 680 N N . ILE A 1 84 ? 12.274 2.416 -1.734 1.00 97.62 84 ILE A N 1
ATOM 681 C CA . ILE A 1 84 ? 12.331 2.959 -3.102 1.00 97.62 84 ILE A CA 1
ATOM 682 C C . ILE A 1 84 ? 13.787 3.146 -3.547 1.00 97.62 84 ILE A C 1
ATOM 684 O O . ILE A 1 84 ? 14.139 2.743 -4.652 1.00 97.62 84 ILE A O 1
ATOM 688 N N . LEU A 1 85 ? 14.645 3.707 -2.691 1.00 97.25 85 LEU A N 1
ATOM 689 C CA . LEU A 1 85 ? 16.057 3.939 -3.006 1.00 97.25 85 LEU A CA 1
ATOM 690 C C . LEU A 1 85 ? 16.841 2.632 -3.160 1.00 97.25 85 LEU A C 1
ATOM 692 O O . LEU A 1 85 ? 17.645 2.518 -4.079 1.00 97.25 85 LEU A O 1
ATOM 696 N N . ILE A 1 86 ? 16.582 1.630 -2.313 1.00 96.88 86 ILE A N 1
ATOM 697 C CA . ILE A 1 86 ? 17.168 0.291 -2.463 1.00 96.88 86 ILE A CA 1
ATOM 698 C C . ILE A 1 86 ? 16.751 -0.311 -3.807 1.00 96.88 86 ILE A C 1
ATOM 700 O O . ILE A 1 86 ? 17.591 -0.841 -4.526 1.00 96.88 86 ILE A O 1
ATOM 704 N N . ASN A 1 87 ? 15.473 -0.206 -4.180 1.00 95.06 87 ASN A N 1
ATOM 705 C CA . ASN A 1 87 ? 15.003 -0.709 -5.468 1.00 95.06 87 ASN A CA 1
ATOM 706 C C . ASN A 1 87 ? 15.638 0.038 -6.652 1.00 95.06 87 ASN A C 1
ATOM 708 O O . ASN A 1 87 ? 16.053 -0.607 -7.610 1.00 95.06 87 ASN A O 1
ATOM 712 N N . ALA A 1 88 ? 15.790 1.360 -6.556 1.00 94.31 88 ALA A N 1
ATOM 713 C CA . ALA A 1 88 ? 16.490 2.164 -7.556 1.00 94.31 88 ALA A CA 1
ATOM 714 C C . ALA A 1 88 ? 17.960 1.760 -7.703 1.00 94.31 88 ALA A C 1
ATOM 716 O O . ALA A 1 88 ? 18.442 1.624 -8.825 1.00 94.31 88 ALA A O 1
ATOM 717 N N . LEU A 1 89 ? 18.645 1.495 -6.589 1.00 94.44 89 LEU A N 1
ATOM 718 C CA . LEU A 1 89 ? 20.020 1.005 -6.599 1.00 94.44 89 LEU A CA 1
ATOM 719 C C . LEU A 1 89 ? 20.120 -0.371 -7.270 1.00 94.44 89 LEU A C 1
ATOM 721 O O . LEU A 1 89 ? 20.983 -0.572 -8.117 1.00 94.44 89 LEU A O 1
ATOM 725 N N . VAL A 1 90 ? 19.218 -1.301 -6.941 1.00 93.19 90 VAL A N 1
ATOM 726 C CA . VAL A 1 90 ? 19.170 -2.628 -7.580 1.00 93.19 90 VAL A CA 1
ATOM 727 C C . VAL A 1 90 ? 18.911 -2.508 -9.083 1.00 93.19 90 VAL A C 1
ATOM 729 O O . VAL A 1 90 ? 19.577 -3.160 -9.879 1.00 93.19 90 VAL A O 1
ATOM 732 N N . ILE A 1 91 ? 17.977 -1.653 -9.500 1.00 91.25 91 ILE A N 1
ATOM 733 C CA . ILE A 1 91 ? 17.712 -1.412 -10.923 1.00 91.25 91 ILE A CA 1
ATOM 734 C C . ILE A 1 91 ? 18.952 -0.839 -11.617 1.00 91.25 91 ILE A C 1
ATOM 736 O O . ILE A 1 91 ? 19.281 -1.262 -12.722 1.00 91.25 91 ILE A O 1
ATOM 740 N N . GLN A 1 92 ? 19.665 0.086 -10.976 1.00 89.44 92 GLN A N 1
ATOM 741 C CA . GLN A 1 92 ? 20.884 0.668 -11.529 1.00 89.44 92 GLN A CA 1
ATOM 742 C C . GLN A 1 92 ? 21.985 -0.384 -11.741 1.00 89.44 92 GLN A C 1
ATOM 744 O O . GLN A 1 92 ? 22.602 -0.399 -12.805 1.00 89.44 92 GLN A O 1
ATOM 749 N N . THR A 1 93 ? 22.214 -1.275 -10.771 1.00 88.69 93 THR A N 1
ATOM 750 C CA . THR A 1 93 ? 23.242 -2.328 -10.875 1.00 88.69 93 THR A CA 1
ATOM 751 C C . THR A 1 93 ? 22.878 -3.418 -11.883 1.00 88.69 93 THR A C 1
ATOM 753 O O . THR A 1 93 ? 23.754 -3.979 -12.546 1.00 88.69 93 THR A O 1
ATOM 756 N N . VAL A 1 94 ? 21.585 -3.712 -12.033 1.00 87.25 94 VAL A N 1
ATOM 757 C CA . VAL A 1 94 ? 21.094 -4.626 -13.069 1.00 87.25 94 VAL A CA 1
ATOM 758 C C . VAL A 1 94 ? 21.247 -3.987 -14.449 1.00 87.25 94 VAL A C 1
ATOM 760 O O . VAL A 1 94 ? 21.823 -4.612 -15.332 1.00 87.25 94 VAL A O 1
ATOM 763 N N . ASN A 1 95 ? 20.835 -2.728 -14.628 1.00 82.62 95 ASN A N 1
ATOM 764 C CA . ASN A 1 95 ? 20.943 -2.013 -15.905 1.00 82.62 95 ASN A CA 1
ATOM 765 C C . ASN A 1 95 ? 22.382 -1.898 -16.426 1.00 82.62 95 ASN A C 1
ATOM 767 O O . ASN A 1 95 ? 22.589 -1.903 -17.635 1.00 82.62 95 ASN A O 1
ATOM 771 N N . SER A 1 96 ? 23.382 -1.801 -15.545 1.00 80.38 96 SER A N 1
ATOM 772 C CA . SER A 1 96 ? 24.785 -1.738 -15.976 1.00 80.38 96 SER A CA 1
ATOM 773 C C . SER A 1 96 ? 25.320 -3.065 -16.519 1.00 80.38 96 SER A C 1
ATOM 775 O O . SER A 1 96 ? 26.367 -3.074 -17.160 1.00 80.38 96 SER A O 1
ATOM 777 N N . SER A 1 97 ? 24.638 -4.179 -16.240 1.00 78.69 97 SER A N 1
ATOM 778 C CA . SER A 1 97 ? 25.180 -5.531 -16.432 1.00 78.69 97 SER A CA 1
ATOM 779 C C . SER A 1 97 ? 24.274 -6.439 -17.272 1.00 78.69 97 SER A C 1
ATOM 781 O O . SER A 1 97 ? 24.732 -7.461 -17.776 1.00 78.69 97 SER A O 1
ATOM 783 N N . PHE A 1 98 ? 22.993 -6.093 -17.412 1.00 84.56 98 PHE A N 1
ATOM 784 C CA . PHE A 1 98 ? 21.969 -6.916 -18.042 1.00 84.56 98 PHE A CA 1
ATOM 785 C C . PHE A 1 98 ? 21.255 -6.145 -19.151 1.00 84.56 98 PHE A C 1
ATOM 787 O O . PHE A 1 98 ? 20.665 -5.091 -18.919 1.00 84.56 98 PHE A O 1
ATOM 794 N N . THR A 1 99 ? 21.268 -6.704 -20.357 1.00 84.31 99 THR A N 1
ATOM 795 C CA . THR A 1 99 ? 20.469 -6.227 -21.485 1.00 84.31 99 THR A CA 1
ATOM 796 C C . THR A 1 99 ? 19.267 -7.143 -21.682 1.00 84.31 99 THR A C 1
ATOM 798 O O . THR A 1 99 ? 19.362 -8.364 -21.545 1.00 84.31 99 THR A O 1
ATOM 801 N N . LEU A 1 100 ? 18.108 -6.557 -21.990 1.00 87.12 100 LEU A N 1
ATOM 802 C CA . LEU A 1 100 ? 16.895 -7.334 -22.228 1.00 87.12 100 LEU A CA 1
ATOM 803 C C . LEU A 1 100 ? 17.066 -8.202 -23.489 1.00 87.12 100 LEU A C 1
ATOM 805 O O . LEU A 1 100 ? 17.416 -7.666 -24.544 1.00 87.12 100 LEU A O 1
ATOM 809 N N . PRO A 1 101 ? 16.789 -9.519 -23.424 1.00 90.62 101 PRO A N 1
ATOM 810 C CA . PRO A 1 101 ? 16.834 -10.375 -24.602 1.00 90.62 101 PRO A CA 1
ATOM 811 C C . PRO A 1 101 ? 15.850 -9.897 -25.676 1.00 90.62 101 PRO A C 1
ATOM 813 O O . PRO A 1 101 ? 14.670 -9.687 -25.390 1.00 90.62 101 PRO A O 1
ATOM 816 N N . ALA A 1 102 ? 16.308 -9.776 -26.925 1.00 89.25 102 ALA A N 1
ATOM 817 C CA . ALA A 1 102 ? 15.480 -9.283 -28.031 1.00 89.25 102 ALA A CA 1
ATOM 818 C C . ALA A 1 102 ? 14.208 -10.125 -28.247 1.00 89.25 102 ALA A C 1
ATOM 820 O O . ALA A 1 102 ? 13.135 -9.578 -28.492 1.00 89.25 102 ALA A O 1
ATOM 821 N N . SER A 1 103 ? 14.310 -11.447 -28.077 1.00 91.00 103 SER A N 1
ATOM 822 C CA . SER A 1 103 ? 13.167 -12.365 -28.140 1.00 91.00 103 SER A CA 1
ATOM 823 C C . SER A 1 103 ? 12.114 -12.069 -27.071 1.00 91.00 103 SER A C 1
ATOM 825 O O . SER A 1 103 ? 10.919 -12.153 -27.339 1.00 91.00 103 SER A O 1
ATOM 827 N N . TRP A 1 104 ? 12.537 -11.679 -25.866 1.00 88.31 104 TRP A N 1
ATOM 828 C CA . TRP A 1 104 ? 11.618 -11.292 -24.801 1.00 88.31 104 TRP A CA 1
ATOM 829 C C . TRP A 1 104 ? 10.915 -9.974 -25.133 1.00 88.31 104 TRP A C 1
ATOM 831 O O . TRP A 1 104 ? 9.699 -9.894 -24.994 1.00 88.31 104 TRP A O 1
ATOM 841 N N . VAL A 1 105 ? 11.652 -8.972 -25.630 1.00 89.06 105 VAL A N 1
ATOM 842 C CA . VAL A 1 105 ? 11.080 -7.670 -26.026 1.00 89.06 105 VAL A CA 1
ATOM 843 C C . VAL A 1 105 ? 10.042 -7.841 -27.138 1.00 89.06 105 VAL A C 1
ATOM 845 O O . VAL A 1 105 ? 8.970 -7.249 -27.063 1.00 89.06 105 VAL A O 1
ATOM 848 N N . GLN A 1 106 ? 10.324 -8.694 -28.126 1.00 90.25 106 GLN A N 1
ATOM 849 C CA . GLN A 1 106 ? 9.380 -9.022 -29.196 1.00 90.25 106 GLN A CA 1
ATOM 850 C C . GLN A 1 106 ? 8.125 -9.729 -28.665 1.00 90.25 106 GLN A C 1
ATOM 852 O O . GLN A 1 106 ? 7.012 -9.388 -29.049 1.00 90.25 106 GLN A O 1
ATOM 857 N N . ASN A 1 107 ? 8.276 -10.699 -27.763 1.00 89.81 107 ASN A N 1
ATOM 858 C CA . ASN A 1 107 ? 7.124 -11.383 -27.175 1.00 89.81 107 ASN A CA 1
ATOM 859 C C . ASN A 1 107 ? 6.284 -10.440 -26.300 1.00 89.81 107 ASN A C 1
ATOM 861 O O . ASN A 1 107 ? 5.058 -10.515 -26.322 1.00 89.81 107 ASN A O 1
ATOM 865 N N . ALA A 1 108 ? 6.931 -9.537 -25.558 1.00 87.25 108 ALA A N 1
ATOM 866 C CA . ALA A 1 108 ? 6.258 -8.545 -24.729 1.00 87.25 108 ALA A CA 1
ATOM 867 C C . ALA A 1 108 ? 5.448 -7.551 -25.575 1.00 87.25 108 ALA A C 1
ATOM 869 O O . ALA A 1 108 ? 4.290 -7.293 -25.251 1.00 87.25 108 ALA A O 1
ATOM 870 N N . SER A 1 109 ? 6.008 -7.055 -26.685 1.00 87.31 109 SER A N 1
ATOM 871 C CA . SER A 1 109 ? 5.288 -6.142 -27.584 1.00 87.31 109 SER A CA 1
ATOM 872 C C . SER A 1 109 ? 4.112 -6.811 -28.298 1.00 87.31 109 SER A C 1
ATOM 874 O O . SER A 1 109 ? 3.103 -6.159 -28.546 1.00 87.31 109 SER A O 1
ATOM 876 N N . LEU A 1 110 ? 4.202 -8.113 -28.597 1.00 89.31 110 LEU A N 1
ATOM 877 C CA . LEU A 1 110 ? 3.082 -8.883 -29.147 1.00 89.31 110 LEU A CA 1
ATOM 878 C C . LEU A 1 110 ? 1.978 -9.137 -28.110 1.00 89.31 110 LEU A C 1
ATOM 880 O O . LEU A 1 110 ? 0.800 -9.121 -28.458 1.00 89.31 110 LEU A O 1
ATOM 884 N N . ALA A 1 111 ? 2.349 -9.391 -26.852 1.00 87.25 111 ALA A N 1
ATOM 885 C CA . ALA A 1 111 ? 1.399 -9.702 -25.786 1.00 87.25 111 ALA A CA 1
ATOM 886 C C . ALA A 1 111 ? 0.642 -8.467 -25.271 1.00 87.25 111 ALA A C 1
ATOM 888 O O . ALA A 1 111 ? -0.534 -8.578 -24.930 1.00 87.25 111 ALA A O 1
ATOM 889 N N . ALA A 1 112 ? 1.300 -7.305 -25.214 1.00 86.25 112 ALA A N 1
ATOM 890 C CA . ALA A 1 112 ? 0.710 -6.050 -24.753 1.00 86.25 112 ALA A CA 1
ATOM 891 C C . ALA A 1 112 ? 1.149 -4.876 -25.654 1.00 86.25 112 ALA A C 1
ATOM 893 O O . ALA A 1 112 ? 2.038 -4.111 -25.279 1.00 86.25 112 ALA A O 1
ATOM 894 N N . PRO A 1 113 ? 0.532 -4.712 -26.842 1.00 83.81 113 PRO A N 1
ATOM 895 C CA . PRO A 1 113 ? 0.975 -3.731 -27.839 1.00 83.81 113 PRO A CA 1
ATOM 896 C C . PRO A 1 113 ? 0.847 -2.272 -27.391 1.00 83.81 113 PRO A C 1
ATOM 898 O O . PRO A 1 113 ? 1.590 -1.413 -27.859 1.00 83.81 113 PRO A O 1
ATOM 901 N N . GLU A 1 114 ? -0.109 -1.988 -26.507 1.00 83.62 114 GLU A N 1
ATOM 902 C CA . GLU A 1 114 ? -0.431 -0.631 -26.052 1.00 83.62 114 GLU A CA 1
ATOM 903 C C . GLU A 1 114 ? 0.298 -0.238 -24.757 1.00 83.62 114 GLU A C 1
ATOM 905 O O . GLU A 1 114 ? 0.214 0.917 -24.338 1.00 83.62 114 GLU A O 1
ATOM 910 N N . GLU A 1 115 ? 1.028 -1.161 -24.117 1.00 79.94 115 GLU A N 1
ATOM 911 C CA . GLU A 1 115 ? 1.736 -0.874 -22.868 1.00 79.94 115 GLU A CA 1
ATOM 912 C C . GLU A 1 115 ? 3.230 -0.590 -23.097 1.00 79.94 115 GLU A C 1
ATOM 914 O O . GLU A 1 115 ? 3.923 -1.345 -23.786 1.00 79.94 115 GLU A O 1
ATOM 919 N N . PRO A 1 116 ? 3.782 0.475 -22.486 1.00 81.00 116 PRO A N 1
ATOM 920 C CA . PRO A 1 116 ? 5.208 0.750 -22.567 1.00 81.00 116 PRO A CA 1
ATOM 921 C C . PRO A 1 116 ? 6.021 -0.353 -21.872 1.00 81.00 116 PRO A C 1
ATOM 923 O O . PRO A 1 116 ? 5.815 -0.673 -20.700 1.00 81.00 116 PRO A O 1
ATOM 926 N N . ILE A 1 117 ? 7.010 -0.903 -22.582 1.00 82.81 117 ILE A N 1
ATOM 927 C CA . ILE A 1 117 ? 7.897 -1.953 -22.066 1.00 82.81 117 ILE A CA 1
ATOM 928 C C . ILE A 1 117 ? 8.921 -1.330 -21.107 1.00 82.81 117 ILE A C 1
ATOM 930 O O . ILE A 1 117 ? 10.004 -0.908 -21.509 1.00 82.81 117 ILE A O 1
ATOM 934 N N . ALA A 1 118 ? 8.582 -1.284 -19.818 1.00 84.44 118 ALA A N 1
ATOM 935 C CA . ALA A 1 118 ? 9.439 -0.730 -18.767 1.00 84.44 118 ALA A CA 1
ATOM 936 C C . ALA A 1 118 ? 9.572 -1.680 -17.551 1.00 84.44 118 ALA A C 1
ATOM 938 O O . ALA A 1 118 ? 9.175 -1.321 -16.433 1.00 84.44 118 ALA A O 1
ATOM 939 N N . PRO A 1 119 ? 10.147 -2.890 -17.734 1.00 84.19 119 PRO A N 1
ATOM 940 C CA . PRO A 1 119 ? 10.231 -3.916 -16.684 1.00 84.19 119 PRO A CA 1
ATOM 941 C C . PRO A 1 119 ? 11.086 -3.495 -15.480 1.00 84.19 119 PRO A C 1
ATOM 943 O O . PRO A 1 119 ? 10.929 -4.036 -14.390 1.00 84.19 119 PRO A O 1
ATOM 946 N N . LEU A 1 120 ? 11.971 -2.514 -15.668 1.00 86.69 120 LEU A N 1
ATOM 947 C CA . LEU A 1 120 ? 12.860 -1.972 -14.640 1.00 86.69 120 LEU A CA 1
ATOM 948 C C . LEU A 1 120 ? 12.422 -0.571 -14.175 1.00 86.69 120 LEU A C 1
ATOM 950 O O . LEU A 1 120 ? 13.242 0.224 -13.726 1.00 86.69 120 LEU A O 1
ATOM 954 N N . SER A 1 121 ? 11.135 -0.234 -14.307 1.00 91.25 121 SER A N 1
ATOM 955 C CA . SER A 1 121 ? 10.595 1.027 -13.787 1.00 91.25 121 SER A CA 1
ATOM 956 C C . SER A 1 121 ? 10.420 0.995 -12.265 1.00 91.25 121 SER A C 1
ATOM 958 O O . SER A 1 121 ? 10.106 -0.034 -11.668 1.00 91.25 121 SER A O 1
ATOM 960 N N . LEU A 1 122 ? 10.526 2.164 -11.627 1.00 94.50 122 LEU A N 1
ATOM 961 C CA . LEU A 1 122 ? 10.239 2.325 -10.193 1.00 94.50 122 LEU A CA 1
ATOM 962 C C . LEU A 1 122 ? 8.737 2.389 -9.890 1.00 94.50 122 LEU A C 1
ATOM 964 O O . LEU A 1 122 ? 8.335 2.491 -8.731 1.00 94.50 122 LEU A O 1
ATOM 968 N N . SER A 1 123 ? 7.902 2.338 -10.928 1.00 93.88 123 SER A N 1
ATOM 969 C CA . SER A 1 123 ? 6.469 2.621 -10.883 1.00 93.88 123 SER A CA 1
ATOM 970 C C . SER A 1 123 ? 5.741 1.792 -9.820 1.00 93.88 123 SER A C 1
ATOM 972 O O . SER A 1 123 ? 5.054 2.356 -8.966 1.00 93.88 123 SER A O 1
ATOM 974 N N . ALA A 1 124 ? 5.947 0.473 -9.820 1.00 94.06 124 ALA A N 1
ATOM 975 C CA . 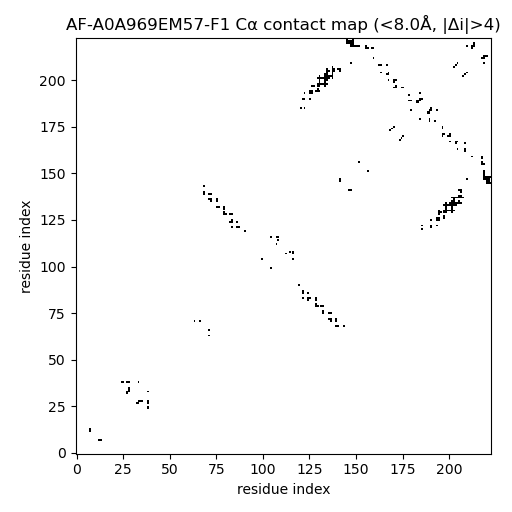ALA A 1 124 ? 5.328 -0.449 -8.877 1.00 94.06 124 ALA A CA 1
ATOM 976 C C . ALA A 1 124 ? 5.815 -0.213 -7.442 1.00 94.06 124 ALA A C 1
ATOM 978 O O . ALA A 1 124 ? 5.000 -0.114 -6.523 1.00 94.06 124 ALA A O 1
ATOM 979 N N . MET A 1 125 ? 7.131 -0.070 -7.246 1.00 96.44 125 MET A N 1
ATOM 980 C CA . MET A 1 125 ? 7.707 0.126 -5.915 1.00 96.44 125 MET A CA 1
ATOM 981 C C . MET A 1 125 ? 7.243 1.449 -5.298 1.00 96.44 125 ME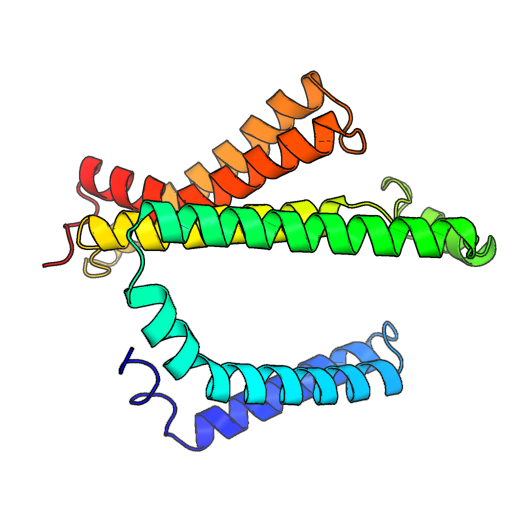T A C 1
ATOM 983 O O . MET A 1 125 ? 6.794 1.469 -4.152 1.00 96.44 125 MET A O 1
ATOM 987 N N . VAL A 1 126 ? 7.266 2.538 -6.073 1.00 97.94 126 VAL A N 1
ATOM 988 C CA . VAL A 1 126 ? 6.762 3.852 -5.652 1.00 97.94 126 VAL A CA 1
ATOM 989 C C . VAL A 1 126 ? 5.286 3.765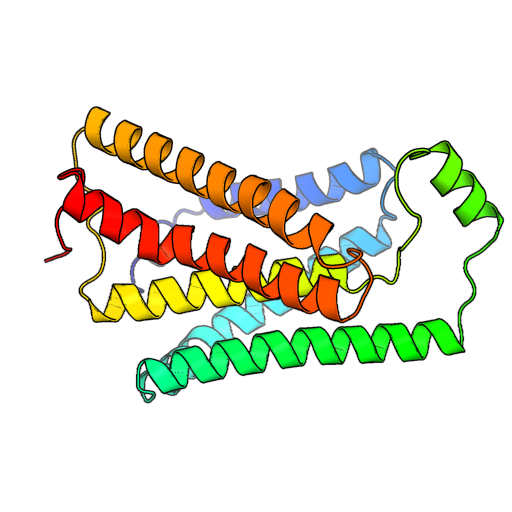 -5.280 1.00 97.94 126 VAL A C 1
ATOM 991 O O . VAL A 1 126 ? 4.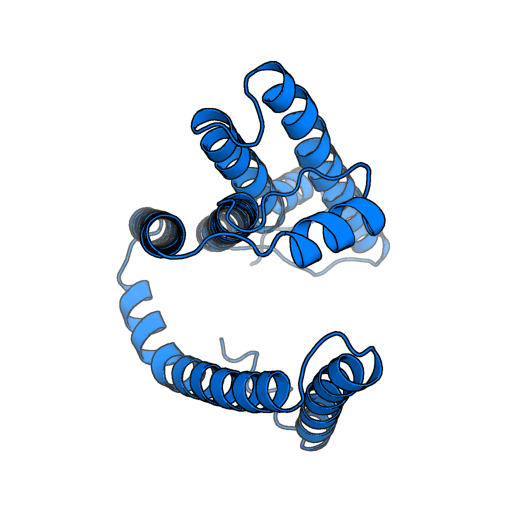907 4.235 -4.211 1.00 97.94 126 VAL A O 1
ATOM 994 N N . THR A 1 127 ? 4.452 3.129 -6.109 1.00 97.56 127 THR A N 1
ATOM 995 C CA . THR A 1 127 ? 3.020 2.964 -5.830 1.00 97.56 127 THR A CA 1
ATOM 996 C C . THR A 1 127 ? 2.773 2.200 -4.525 1.00 97.56 127 THR A C 1
ATOM 998 O O . THR A 1 127 ? 2.017 2.683 -3.681 1.00 97.56 127 THR A O 1
ATOM 1001 N N . ILE A 1 128 ? 3.424 1.049 -4.314 1.00 97.81 128 ILE A N 1
ATOM 1002 C CA . ILE A 1 128 ? 3.220 0.226 -3.109 1.00 97.81 128 ILE A CA 1
ATOM 1003 C C . ILE A 1 128 ? 3.713 0.968 -1.861 1.00 97.81 128 ILE A C 1
ATOM 1005 O O . ILE A 1 128 ? 2.989 1.039 -0.866 1.00 97.81 128 ILE A O 1
ATOM 1009 N N . MET A 1 129 ? 4.912 1.556 -1.907 1.00 98.50 129 MET A N 1
ATOM 1010 C CA . MET A 1 129 ? 5.501 2.262 -0.764 1.00 98.50 129 MET A CA 1
ATOM 1011 C C . MET A 1 129 ? 4.735 3.540 -0.410 1.00 98.50 129 MET A C 1
ATOM 1013 O O . MET A 1 129 ? 4.525 3.815 0.772 1.00 98.50 129 MET A O 1
ATOM 1017 N N . ALA A 1 130 ? 4.239 4.276 -1.406 1.00 98.38 130 ALA A N 1
ATOM 1018 C CA . ALA A 1 130 ? 3.379 5.433 -1.195 1.00 98.38 130 ALA A CA 1
ATOM 1019 C C . ALA A 1 130 ? 2.039 5.043 -0.563 1.00 98.38 130 ALA A C 1
ATOM 1021 O O . ALA A 1 130 ? 1.642 5.622 0.448 1.00 98.38 130 ALA A O 1
ATOM 1022 N N . SER A 1 131 ? 1.356 4.031 -1.111 1.00 98.25 131 SER A N 1
ATOM 1023 C CA . SER A 1 131 ? 0.098 3.532 -0.545 1.00 98.25 131 SER A CA 1
ATOM 1024 C C . SER A 1 131 ? 0.275 3.017 0.881 1.00 98.25 131 SER A C 1
ATOM 1026 O O . SER A 1 131 ? -0.541 3.346 1.744 1.00 98.25 131 SER A O 1
ATOM 1028 N N . ALA A 1 132 ? 1.353 2.276 1.157 1.00 98.06 132 ALA A N 1
ATOM 1029 C CA . ALA A 1 132 ? 1.682 1.810 2.500 1.00 98.06 132 ALA A CA 1
ATOM 1030 C C . ALA A 1 132 ? 1.929 2.984 3.459 1.00 98.06 132 ALA A C 1
ATOM 1032 O O . ALA A 1 132 ? 1.325 3.027 4.532 1.00 98.06 132 ALA A O 1
ATOM 1033 N N . PHE A 1 133 ? 2.747 3.967 3.062 1.00 98.62 133 PHE A N 1
ATOM 1034 C CA . PHE A 1 133 ? 2.995 5.173 3.854 1.00 98.62 133 PHE A CA 1
ATOM 1035 C C . PHE A 1 133 ? 1.699 5.925 4.169 1.00 98.62 133 PHE A C 1
ATOM 1037 O O . PHE A 1 133 ? 1.428 6.209 5.338 1.00 98.62 133 PHE A O 1
ATOM 1044 N N . GLY A 1 134 ? 0.878 6.206 3.155 1.00 98.31 134 GLY A N 1
ATOM 1045 C CA . GLY A 1 134 ? -0.393 6.905 3.316 1.00 98.31 134 GLY A CA 1
ATOM 1046 C C . GLY A 1 134 ? -1.349 6.162 4.245 1.00 98.31 134 GLY A C 1
ATOM 1047 O O . GLY A 1 134 ? -1.875 6.739 5.199 1.00 98.31 134 GLY A O 1
ATOM 1048 N N . PHE A 1 135 ? -1.521 4.859 4.011 1.00 98.25 135 PHE A N 1
ATOM 1049 C CA . PHE A 1 135 ? -2.413 4.017 4.800 1.00 98.25 135 PHE A CA 1
ATOM 1050 C C . PHE A 1 135 ? -1.976 3.947 6.264 1.00 98.25 135 PHE A C 1
ATOM 1052 O O . PHE A 1 135 ? -2.767 4.259 7.157 1.00 98.25 135 PHE A O 1
ATOM 1059 N N . ILE A 1 136 ? -0.715 3.595 6.521 1.00 97.81 136 ILE A N 1
ATOM 1060 C CA . ILE A 1 136 ? -0.177 3.450 7.877 1.00 97.81 136 ILE A CA 1
ATOM 1061 C C . ILE A 1 136 ? -0.204 4.797 8.612 1.00 97.81 136 ILE A C 1
ATOM 1063 O O . ILE A 1 136 ? -0.631 4.854 9.766 1.00 97.81 136 ILE A O 1
ATOM 1067 N N . SER A 1 137 ? 0.177 5.892 7.949 1.00 97.94 137 SER A N 1
ATOM 1068 C CA . SER A 1 137 ? 0.131 7.234 8.543 1.00 97.94 137 SER A CA 1
ATOM 1069 C C . SER A 1 137 ? -1.288 7.635 8.935 1.00 97.94 137 SER A C 1
ATOM 1071 O O . SER A 1 137 ? -1.497 8.162 10.029 1.00 97.94 137 SER A O 1
ATOM 1073 N N . GLY A 1 138 ? -2.279 7.325 8.093 1.00 96.94 138 GLY A N 1
ATOM 1074 C CA . GLY A 1 138 ? -3.679 7.567 8.421 1.00 96.94 138 GLY A CA 1
ATOM 1075 C C . GLY A 1 138 ? -4.178 6.722 9.594 1.00 96.94 138 GLY A C 1
ATOM 1076 O O . GLY A 1 138 ? -4.839 7.267 10.475 1.00 96.94 138 GLY A O 1
ATOM 1077 N N . VAL A 1 139 ? -3.780 5.447 9.695 1.00 95.50 139 VAL A N 1
ATOM 1078 C CA . VAL A 1 139 ? -4.093 4.604 10.867 1.00 95.50 139 VAL A CA 1
ATOM 1079 C C . VAL A 1 139 ? -3.498 5.199 12.145 1.00 95.50 139 VAL A C 1
ATOM 1081 O O . VAL A 1 139 ? -4.195 5.314 13.154 1.00 95.50 139 VAL A O 1
ATOM 1084 N N . ILE A 1 140 ? -2.226 5.612 12.117 1.00 95.75 140 ILE A N 1
ATOM 1085 C CA . ILE A 1 140 ? -1.549 6.212 13.277 1.00 95.75 140 ILE A CA 1
ATOM 1086 C C . ILE A 1 140 ? -2.250 7.508 13.699 1.00 95.75 140 ILE A C 1
ATOM 1088 O O . ILE A 1 140 ? -2.498 7.733 14.887 1.00 95.75 140 ILE A O 1
ATOM 1092 N N . TRP A 1 141 ? -2.578 8.363 12.732 1.00 95.81 141 TRP A N 1
ATOM 1093 C CA . TRP A 1 141 ? -3.198 9.655 12.991 1.00 95.81 141 TRP A CA 1
ATOM 1094 C C . TRP A 1 141 ? -4.641 9.526 13.487 1.00 95.81 141 TRP A C 1
ATOM 1096 O O . TRP A 1 141 ? -5.006 10.156 14.482 1.00 95.81 141 TRP A O 1
ATOM 1106 N N . LEU A 1 142 ? -5.454 8.679 12.851 1.00 93.19 142 LEU A N 1
ATOM 1107 C CA . LEU A 1 142 ? -6.833 8.440 13.270 1.00 93.19 142 LEU A CA 1
ATOM 1108 C C . LEU A 1 142 ? -6.880 7.738 14.633 1.00 93.19 142 LEU A C 1
ATOM 1110 O O . LEU A 1 142 ? -7.715 8.080 15.466 1.00 93.19 142 LEU A O 1
ATOM 1114 N N . GLY A 1 143 ? -5.935 6.832 14.905 1.00 90.50 143 GLY A N 1
ATOM 1115 C CA . GLY A 1 143 ? -5.766 6.212 16.219 1.00 90.50 143 GLY A CA 1
ATOM 1116 C C . GLY A 1 143 ? -5.508 7.236 17.329 1.00 90.50 143 GLY A C 1
ATOM 1117 O O . GLY A 1 143 ? -6.100 7.135 18.399 1.00 90.50 143 GLY A O 1
ATOM 1118 N N . LYS A 1 144 ? -4.713 8.286 17.063 1.00 90.81 144 LYS A N 1
ATOM 1119 C CA . LYS A 1 144 ? -4.527 9.411 18.004 1.00 90.81 144 LYS A CA 1
ATOM 1120 C C . LYS A 1 144 ? -5.836 10.156 18.293 1.00 90.81 144 LYS A C 1
ATOM 1122 O O . LYS A 1 144 ? -6.002 10.692 19.382 1.00 90.81 144 LYS A O 1
ATOM 1127 N N . LYS A 1 145 ? -6.750 10.211 17.320 1.00 87.12 145 LYS A N 1
ATOM 1128 C CA . LYS A 1 145 ? -8.057 10.878 17.430 1.00 87.12 145 LYS A CA 1
ATOM 1129 C C . LYS A 1 145 ? -9.160 10.003 18.041 1.00 87.12 145 LYS A C 1
ATOM 1131 O O . LYS A 1 145 ? -10.319 10.400 18.001 1.00 87.12 145 LYS A O 1
ATOM 1136 N N . GLY A 1 146 ? -8.818 8.838 18.593 1.00 83.62 146 GLY A N 1
ATOM 1137 C CA . GLY A 1 146 ? -9.783 7.921 19.208 1.00 83.62 146 GLY A CA 1
ATOM 1138 C C . GLY A 1 146 ? -10.325 6.849 18.261 1.00 83.62 146 GLY A C 1
ATOM 1139 O O . GLY A 1 146 ? -11.090 5.998 18.687 1.00 83.62 146 GLY A O 1
ATOM 1140 N N . GLY A 1 147 ? -9.897 6.815 16.995 1.00 85.12 147 GLY A N 1
ATOM 1141 C CA . GLY A 1 147 ? -10.284 5.764 16.054 1.00 85.12 147 GLY A CA 1
ATOM 1142 C C . GLY A 1 147 ? -11.694 5.925 15.476 1.00 85.12 147 GLY A C 1
ATOM 1143 O O . GLY A 1 147 ? -12.253 7.018 15.409 1.00 85.12 147 GLY A O 1
ATOM 1144 N N . PHE A 1 148 ? -12.254 4.813 14.999 1.00 81.75 148 PHE A N 1
ATOM 1145 C CA . PHE A 1 148 ? -13.510 4.780 14.252 1.00 81.75 148 PHE A CA 1
ATOM 1146 C C . PHE A 1 148 ? -14.364 3.571 14.644 1.00 81.75 148 PHE A C 1
ATOM 1148 O O . PHE A 1 148 ? -13.871 2.441 14.660 1.00 81.75 148 PHE A O 1
ATOM 1155 N N . SER A 1 149 ? -15.655 3.789 14.912 1.00 82.25 149 SER A N 1
ATOM 1156 C CA . SER A 1 149 ? -16.598 2.704 15.191 1.00 82.25 149 SER A CA 1
ATOM 1157 C C . SER A 1 149 ? -17.171 2.106 13.904 1.00 82.25 149 SER A C 1
ATOM 1159 O O . SER A 1 149 ? -17.842 2.771 13.116 1.00 82.25 149 SER A O 1
ATOM 1161 N N . THR A 1 150 ? -16.986 0.798 13.714 1.00 82.44 150 THR A N 1
ATOM 1162 C CA . THR A 1 150 ? -17.568 0.054 12.583 1.00 82.44 150 THR A CA 1
ATOM 1163 C C . THR A 1 150 ? -19.029 -0.353 12.811 1.00 82.44 150 THR A C 1
ATOM 1165 O O . THR A 1 150 ? -19.664 -0.906 11.909 1.00 82.44 150 THR A O 1
ATOM 1168 N N . ARG A 1 151 ? -19.607 -0.049 13.982 1.00 81.94 151 ARG A N 1
ATOM 1169 C CA . ARG A 1 151 ? -21.022 -0.318 14.286 1.00 81.94 151 ARG A CA 1
ATOM 1170 C C . ARG A 1 151 ? -21.945 0.567 13.435 1.00 81.94 151 ARG A C 1
ATOM 1172 O O . ARG A 1 151 ? -21.531 1.609 12.925 1.00 81.94 151 ARG A O 1
ATOM 1179 N N . GLY A 1 152 ? -23.182 0.113 13.248 1.00 83.25 152 GLY A N 1
ATOM 1180 C CA . GLY A 1 152 ? -24.195 0.788 12.433 1.00 83.25 152 GLY A CA 1
ATOM 1181 C C . GLY A 1 152 ? -25.085 -0.196 11.676 1.00 83.25 152 GLY A C 1
ATOM 1182 O O . GLY A 1 152 ? -24.741 -1.375 11.543 1.00 83.25 152 GLY A O 1
ATOM 1183 N N . THR A 1 153 ? -26.217 0.308 11.184 1.00 91.06 153 THR A N 1
ATOM 1184 C CA . THR A 1 153 ? -27.152 -0.433 10.326 1.00 91.06 153 THR A CA 1
ATOM 1185 C C . THR A 1 153 ? -26.517 -0.766 8.974 1.00 91.06 153 THR A C 1
ATOM 1187 O O . THR A 1 153 ? -25.492 -0.193 8.591 1.00 91.06 153 THR A O 1
ATOM 1190 N N . TRP A 1 154 ? -27.121 -1.693 8.224 1.00 91.56 154 TRP A N 1
ATOM 1191 C CA . TRP A 1 154 ? -26.614 -2.074 6.901 1.00 91.56 154 TRP A CA 1
ATOM 1192 C C . TRP A 1 154 ? -26.529 -0.864 5.949 1.00 91.56 154 TRP A C 1
ATOM 1194 O O . TRP A 1 154 ? -25.521 -0.708 5.266 1.00 91.56 154 TRP A O 1
ATOM 1204 N N . LEU A 1 155 ? -27.522 0.037 5.985 1.00 90.50 155 LEU A N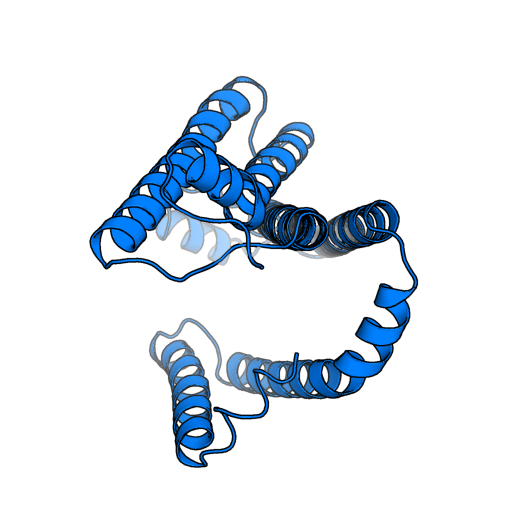 1
ATOM 1205 C CA . LEU A 1 155 ? -27.567 1.258 5.170 1.00 90.50 155 LEU A CA 1
ATOM 1206 C C . LEU A 1 155 ? -26.388 2.186 5.457 1.00 90.50 155 LEU A C 1
ATOM 1208 O O . LEU A 1 155 ? -25.758 2.702 4.539 1.00 90.50 155 LEU A O 1
ATOM 1212 N N . VAL A 1 156 ? -26.040 2.356 6.732 1.00 90.31 156 VAL A N 1
ATOM 1213 C CA . VAL A 1 156 ? -24.887 3.168 7.133 1.00 90.31 156 VAL A CA 1
ATOM 1214 C C . VAL A 1 156 ? -23.581 2.542 6.631 1.00 90.31 156 VAL A C 1
ATOM 1216 O O . VAL A 1 156 ? -22.693 3.251 6.159 1.00 90.31 156 VAL A O 1
ATOM 1219 N N . ARG A 1 157 ? -23.459 1.210 6.674 1.00 91.38 157 ARG A N 1
ATOM 1220 C CA . ARG A 1 157 ? -22.289 0.495 6.133 1.00 91.38 157 ARG A CA 1
ATOM 1221 C C . ARG A 1 157 ? -22.193 0.621 4.613 1.00 91.38 157 ARG A C 1
ATOM 1223 O O . ARG A 1 157 ? -21.105 0.882 4.107 1.00 91.38 157 ARG A O 1
ATOM 1230 N N . ALA A 1 158 ? -23.317 0.498 3.909 1.00 93.31 158 ALA A N 1
ATOM 1231 C CA . ALA A 1 158 ? -23.389 0.702 2.466 1.00 93.31 158 ALA A CA 1
ATOM 1232 C C . ALA A 1 158 ? -23.018 2.143 2.087 1.00 93.31 158 ALA A C 1
ATOM 1234 O O . ALA A 1 158 ? -22.190 2.346 1.204 1.00 93.31 158 ALA A O 1
ATOM 1235 N N . GLY A 1 159 ? -23.529 3.138 2.819 1.00 93.25 159 GLY A N 1
ATOM 1236 C CA . GLY A 1 159 ? -23.178 4.546 2.625 1.00 93.25 159 GLY A CA 1
ATOM 1237 C C . GLY A 1 159 ? -21.679 4.809 2.788 1.00 93.25 159 GLY A C 1
ATOM 1238 O O . GLY A 1 159 ? -21.072 5.454 1.936 1.00 93.25 159 GLY A O 1
ATOM 1239 N N . ARG A 1 160 ? -21.044 4.246 3.827 1.00 93.38 160 ARG A N 1
ATOM 1240 C CA . ARG A 1 160 ? -19.581 4.329 4.014 1.00 93.38 160 ARG A CA 1
ATOM 1241 C C . ARG A 1 160 ? -18.817 3.715 2.842 1.00 93.38 160 ARG A C 1
ATOM 1243 O O . ARG A 1 160 ? -17.837 4.295 2.390 1.00 93.38 160 ARG A O 1
ATOM 1250 N N . PHE A 1 161 ? -19.256 2.554 2.357 1.00 93.75 161 PHE A N 1
ATOM 1251 C CA . PHE A 1 161 ? -18.621 1.874 1.230 1.00 93.75 161 PHE A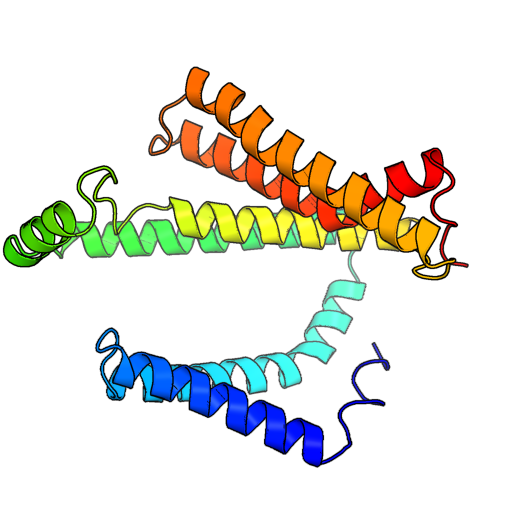 CA 1
ATOM 1252 C C . PHE A 1 161 ? -18.715 2.699 -0.058 1.00 93.75 161 PHE A C 1
ATOM 1254 O O . PHE A 1 161 ? -17.697 2.922 -0.708 1.00 93.75 161 PHE A O 1
ATOM 1261 N N . VAL A 1 162 ? -19.905 3.222 -0.375 1.00 95.56 162 VAL A N 1
ATOM 1262 C CA . VAL A 1 162 ? -20.138 4.067 -1.556 1.00 95.56 162 VAL A CA 1
ATOM 1263 C C . VAL A 1 162 ? -19.292 5.336 -1.493 1.00 95.56 162 VAL A C 1
ATOM 1265 O O . VAL A 1 162 ? -18.537 5.611 -2.420 1.00 95.56 162 VAL A O 1
ATOM 1268 N N . VAL A 1 163 ? -19.344 6.076 -0.382 1.00 95.50 163 VAL A N 1
ATOM 1269 C CA . VAL A 1 163 ? -18.538 7.296 -0.203 1.00 95.50 163 VAL A CA 1
ATOM 1270 C C . VAL A 1 163 ? -17.039 6.978 -0.256 1.00 95.50 163 VAL A C 1
ATOM 1272 O O . VAL A 1 163 ? -16.268 7.720 -0.864 1.00 95.50 163 VAL A O 1
ATOM 1275 N N . GLY A 1 164 ? -16.623 5.857 0.340 1.00 95.44 164 GLY A N 1
ATOM 1276 C CA . GLY A 1 164 ? -15.245 5.377 0.301 1.00 95.44 164 GLY A CA 1
ATOM 1277 C C . GLY A 1 164 ? -14.754 5.133 -1.126 1.00 95.44 164 GLY A C 1
ATOM 1278 O O . GLY A 1 164 ? -13.724 5.692 -1.505 1.00 95.44 164 GLY A O 1
ATOM 1279 N N . ILE A 1 165 ? -15.506 4.359 -1.919 1.00 96.31 165 ILE A N 1
ATOM 1280 C CA . ILE A 1 165 ? -15.185 4.067 -3.323 1.00 96.31 165 ILE A CA 1
ATOM 1281 C C . ILE A 1 165 ? -15.175 5.337 -4.158 1.00 96.31 165 ILE A C 1
ATOM 1283 O O . ILE A 1 165 ? -14.201 5.567 -4.866 1.00 96.31 165 ILE A O 1
ATOM 1287 N N . ILE A 1 166 ? -16.207 6.179 -4.059 1.00 97.12 166 ILE A N 1
ATOM 1288 C CA . ILE A 1 166 ? -16.281 7.427 -4.829 1.00 97.12 166 ILE A CA 1
ATOM 1289 C C . ILE A 1 166 ? -15.039 8.279 -4.569 1.00 97.12 166 ILE A C 1
ATOM 1291 O O . ILE A 1 166 ? -14.425 8.763 -5.514 1.00 97.12 166 ILE A O 1
ATOM 1295 N N . GLY A 1 167 ? -14.620 8.410 -3.309 1.00 96.56 167 GLY A N 1
ATOM 1296 C CA . GLY A 1 167 ? -13.411 9.157 -2.976 1.00 96.56 167 GLY A CA 1
ATOM 1297 C C . GLY A 1 167 ? -12.128 8.527 -3.517 1.00 96.56 167 GLY A C 1
ATOM 1298 O O . GLY A 1 167 ? -11.279 9.246 -4.037 1.00 96.56 167 GLY A O 1
ATOM 1299 N N . VAL A 1 168 ? -11.991 7.196 -3.467 1.00 96.69 168 VAL A N 1
ATOM 1300 C CA . VAL A 1 168 ? -10.840 6.504 -4.075 1.00 96.69 168 VAL A CA 1
ATOM 1301 C C . VAL A 1 168 ? -10.808 6.730 -5.585 1.00 96.69 168 VAL A C 1
ATOM 1303 O O . VAL A 1 168 ? -9.747 7.038 -6.116 1.00 96.69 168 VAL A O 1
ATOM 1306 N N . MET A 1 169 ? -11.947 6.619 -6.272 1.00 97.12 169 MET A N 1
ATOM 1307 C CA . MET A 1 169 ? -12.042 6.837 -7.719 1.00 97.12 169 MET A CA 1
ATOM 1308 C C . MET A 1 169 ? -11.734 8.297 -8.070 1.00 97.12 169 MET A C 1
ATOM 1310 O O . MET A 1 169 ? -10.913 8.554 -8.946 1.00 97.12 169 MET A O 1
ATOM 1314 N N . ALA A 1 170 ? -12.309 9.253 -7.337 1.00 96.69 170 ALA A N 1
ATOM 1315 C CA . ALA A 1 170 ? -12.054 10.677 -7.534 1.00 96.69 170 ALA A CA 1
ATOM 1316 C C . ALA A 1 170 ? -10.570 11.024 -7.346 1.00 96.69 170 ALA A C 1
ATOM 1318 O O . ALA A 1 170 ? -9.994 11.712 -8.181 1.00 96.69 170 ALA A O 1
ATOM 1319 N N . LEU A 1 171 ? -9.925 10.507 -6.295 1.00 96.75 171 LEU A N 1
ATOM 1320 C CA . LEU A 1 171 ? -8.495 10.722 -6.067 1.00 96.75 171 LEU A CA 1
ATOM 1321 C C . LEU A 1 171 ? -7.632 10.000 -7.101 1.00 96.75 171 LEU A C 1
ATOM 1323 O O . LEU A 1 171 ? -6.648 10.567 -7.563 1.00 96.75 171 LEU A O 1
ATOM 1327 N N . ARG A 1 172 ? -7.984 8.766 -7.473 1.00 94.00 172 ARG A N 1
ATOM 1328 C CA . ARG A 1 172 ? -7.225 7.975 -8.444 1.00 94.00 172 ARG A CA 1
ATOM 1329 C C . ARG A 1 172 ? -7.237 8.633 -9.813 1.00 94.00 172 ARG A C 1
ATOM 1331 O O . ARG A 1 172 ? -6.164 8.936 -10.307 1.00 94.00 172 ARG A O 1
ATOM 1338 N N . TYR A 1 173 ? -8.410 8.855 -10.398 1.00 95.62 173 TYR A N 1
ATOM 1339 C CA . TYR A 1 173 ? -8.519 9.389 -11.757 1.00 95.62 173 TYR A CA 1
ATOM 1340 C C . TYR A 1 173 ? -8.324 10.901 -11.802 1.00 95.62 173 TYR A C 1
ATOM 1342 O O . TYR A 1 173 ? -7.684 11.404 -12.717 1.00 95.62 173 TYR A O 1
ATOM 1350 N N . GLY A 1 174 ? -8.815 11.633 -10.798 1.00 96.12 174 GLY A N 1
ATOM 1351 C CA . GLY A 1 174 ? -8.663 13.086 -10.748 1.00 96.12 174 GLY A CA 1
ATOM 1352 C C . GLY A 1 174 ? -7.200 13.507 -10.645 1.00 96.12 174 GLY A C 1
ATOM 1353 O O . GLY A 1 174 ? -6.754 14.350 -11.416 1.00 96.12 174 GLY A O 1
ATOM 1354 N N . LEU A 1 175 ? -6.426 12.892 -9.742 1.00 95.38 175 LEU A N 1
ATOM 1355 C CA . LEU A 1 175 ? -4.994 13.191 -9.645 1.00 95.38 175 LEU A CA 1
ATOM 1356 C C . LEU A 1 175 ? -4.196 12.610 -10.813 1.00 95.38 175 LEU A C 1
ATOM 1358 O O . LEU A 1 175 ? -3.180 13.188 -11.165 1.00 95.38 175 LEU A O 1
ATOM 1362 N N . ASP A 1 176 ? -4.623 11.493 -11.405 1.00 94.50 176 ASP A N 1
ATOM 1363 C CA . ASP A 1 176 ? -3.983 10.943 -12.607 1.00 94.50 176 ASP A CA 1
ATOM 1364 C C . ASP A 1 176 ? -4.056 11.928 -13.775 1.00 94.50 176 ASP A C 1
ATOM 1366 O O . ASP A 1 176 ? -3.009 12.330 -14.268 1.00 94.50 176 ASP A O 1
ATOM 1370 N N . VAL A 1 177 ? -5.252 12.436 -14.093 1.00 96.00 177 VAL A N 1
ATOM 1371 C CA . VAL A 1 177 ? -5.440 13.466 -15.128 1.00 96.00 177 VAL A CA 1
ATOM 1372 C C . VAL A 1 177 ? -4.652 14.736 -14.809 1.00 96.00 177 VAL A C 1
ATOM 1374 O O . VAL A 1 177 ? -3.991 15.288 -15.680 1.00 96.00 177 VAL A O 1
ATOM 1377 N N . LEU A 1 178 ? -4.699 15.225 -13.566 1.00 95.81 178 LEU A N 1
ATOM 1378 C CA . LEU A 1 178 ? -3.983 16.453 -13.204 1.00 95.81 178 LEU A CA 1
ATOM 1379 C C . LEU A 1 178 ? -2.464 16.293 -13.298 1.00 95.81 178 LEU A C 1
ATOM 1381 O O . LEU A 1 178 ? -1.779 17.220 -13.717 1.00 95.81 178 LEU A O 1
ATOM 1385 N N . PHE A 1 179 ? -1.927 15.146 -12.887 1.00 96.44 179 PHE A N 1
ATOM 1386 C CA . PHE A 1 179 ? -0.485 14.922 -12.843 1.00 96.44 179 PHE A CA 1
ATOM 1387 C C . PHE A 1 179 ? 0.089 14.553 -14.210 1.00 96.44 179 PHE A C 1
ATOM 1389 O O . PHE A 1 179 ? 1.187 15.014 -14.523 1.00 96.44 179 PHE A O 1
ATOM 1396 N N . SER A 1 180 ? -0.664 13.842 -15.054 1.00 92.56 180 SER A N 1
ATOM 1397 C CA . SER A 1 180 ? -0.253 13.534 -16.429 1.00 92.56 180 SER A CA 1
ATOM 1398 C C . SER A 1 180 ? -0.137 14.782 -17.311 1.00 92.56 180 SER A C 1
ATOM 1400 O O . SER A 1 180 ? 0.588 14.775 -18.298 1.00 92.56 180 SER A O 1
ATOM 1402 N N . LEU A 1 181 ? -0.830 15.873 -16.959 1.00 94.00 181 LEU A N 1
ATOM 1403 C CA . LEU A 1 181 ? -0.679 17.176 -17.621 1.00 94.00 181 LEU A CA 1
ATOM 1404 C C . LEU A 1 181 ? 0.623 17.898 -17.240 1.00 94.00 181 LEU A C 1
ATOM 1406 O O . LEU A 1 181 ? 1.031 18.824 -17.936 1.00 94.00 181 LEU A O 1
ATOM 1410 N N . VAL A 1 182 ? 1.249 17.516 -16.123 1.00 95.06 182 VAL A N 1
ATOM 1411 C CA . VAL A 1 182 ? 2.417 18.207 -15.557 1.00 95.06 182 VAL A CA 1
ATOM 1412 C C . VAL A 1 182 ? 3.717 17.487 -15.900 1.00 95.06 182 VAL A C 1
ATOM 1414 O O . VAL A 1 182 ? 4.720 18.145 -16.172 1.00 95.06 182 VAL A O 1
ATOM 1417 N N . ALA A 1 183 ? 3.730 16.153 -15.858 1.00 94.94 183 ALA A N 1
ATOM 1418 C CA . ALA A 1 183 ? 4.938 15.371 -16.079 1.00 94.94 183 ALA A CA 1
ATOM 1419 C C . ALA A 1 183 ? 4.640 13.996 -16.682 1.00 94.94 183 ALA A C 1
ATOM 1421 O O . ALA A 1 183 ? 3.609 13.394 -16.390 1.00 94.94 183 ALA A O 1
ATOM 1422 N N . ASP A 1 184 ? 5.597 13.483 -17.458 1.00 91.88 184 ASP A N 1
ATOM 1423 C CA . ASP A 1 184 ? 5.583 12.097 -17.917 1.00 91.88 184 ASP A CA 1
ATOM 1424 C C . ASP A 1 184 ? 5.704 11.125 -16.734 1.00 91.88 184 ASP A C 1
ATOM 1426 O O . ASP A 1 184 ? 6.460 11.367 -15.786 1.00 91.88 184 ASP A O 1
ATOM 1430 N N . ASP A 1 185 ? 4.989 10.009 -16.814 1.00 86.44 185 ASP A N 1
ATOM 1431 C CA . ASP A 1 185 ? 4.813 9.044 -15.729 1.00 86.44 185 ASP A CA 1
ATOM 1432 C C . ASP A 1 185 ? 6.109 8.320 -15.318 1.00 86.44 185 ASP A C 1
ATOM 1434 O O . ASP A 1 185 ? 6.222 7.850 -14.180 1.00 86.44 185 ASP A O 1
ATOM 1438 N N . LEU A 1 186 ? 7.095 8.249 -16.222 1.00 89.62 186 LEU A N 1
ATOM 1439 C CA . LEU A 1 186 ? 8.407 7.637 -15.991 1.00 89.62 186 LEU A CA 1
ATOM 1440 C C . LEU A 1 186 ? 9.493 8.659 -15.629 1.00 89.62 186 LEU A C 1
ATOM 1442 O O . LEU A 1 186 ? 10.613 8.273 -15.284 1.00 89.62 186 LEU A O 1
ATOM 1446 N N . SER A 1 187 ? 9.178 9.954 -15.679 1.00 92.94 187 SER A N 1
ATOM 1447 C CA . SER A 1 187 ? 10.094 11.009 -15.251 1.00 92.94 187 SER A CA 1
ATOM 1448 C C . SER A 1 187 ? 10.262 11.036 -13.726 1.00 92.94 187 SER A C 1
ATOM 1450 O O . SER A 1 187 ? 9.404 10.583 -12.966 1.00 92.94 187 SER A O 1
ATOM 1452 N N . THR A 1 188 ? 11.351 11.640 -13.240 1.00 93.50 188 THR A N 1
ATOM 1453 C CA . THR A 1 188 ? 11.573 11.841 -11.796 1.00 93.50 188 THR A CA 1
ATOM 1454 C C . THR A 1 188 ? 10.415 12.594 -11.140 1.00 93.50 188 THR A C 1
ATOM 1456 O O . THR A 1 188 ? 9.968 12.223 -10.054 1.00 93.50 188 THR A O 1
ATOM 1459 N N . LEU A 1 189 ? 9.894 13.627 -11.810 1.00 96.25 189 LEU A N 1
ATOM 1460 C CA . LEU A 1 189 ? 8.733 14.373 -11.331 1.00 96.25 189 LEU A CA 1
ATOM 1461 C C . LEU A 1 189 ? 7.465 13.506 -11.359 1.00 96.25 189 LEU A C 1
ATOM 1463 O O . LEU A 1 189 ? 6.704 13.529 -10.394 1.00 96.25 189 LEU A O 1
ATOM 1467 N N . GLY A 1 190 ? 7.290 12.676 -12.390 1.00 96.25 190 GLY A N 1
ATOM 1468 C CA . GLY A 1 190 ? 6.226 11.674 -12.478 1.00 96.25 190 GLY A CA 1
ATOM 1469 C C . GLY A 1 190 ? 6.220 10.715 -11.288 1.00 96.25 190 GLY A C 1
ATOM 1470 O O . GLY A 1 190 ? 5.180 10.519 -10.662 1.00 96.25 190 GLY A O 1
ATOM 1471 N N . TYR A 1 191 ? 7.380 10.197 -10.872 1.00 96.50 191 TYR A N 1
ATOM 1472 C CA . TYR A 1 191 ? 7.476 9.352 -9.675 1.00 96.50 191 TYR A CA 1
ATOM 1473 C C . TYR A 1 191 ? 7.128 10.095 -8.377 1.00 96.50 191 TYR A C 1
ATOM 1475 O O . TYR A 1 191 ? 6.474 9.520 -7.504 1.00 96.50 191 TYR A O 1
ATOM 1483 N N . ILE A 1 192 ? 7.507 11.369 -8.241 1.00 97.62 192 ILE A N 1
ATOM 1484 C CA . ILE A 1 192 ? 7.130 12.195 -7.082 1.00 97.62 192 ILE A CA 1
ATOM 1485 C C . ILE A 1 192 ? 5.609 12.399 -7.048 1.00 97.62 192 ILE A C 1
ATOM 1487 O O . ILE A 1 192 ? 4.969 12.170 -6.019 1.00 97.62 192 ILE A O 1
ATOM 1491 N N . LEU A 1 193 ? 5.013 12.770 -8.180 1.00 97.81 193 LEU A N 1
ATOM 1492 C CA . LEU A 1 193 ? 3.568 12.945 -8.326 1.00 97.81 193 LEU A CA 1
ATOM 1493 C C . LEU A 1 193 ? 2.810 11.635 -8.075 1.00 97.81 193 LEU A C 1
ATOM 1495 O O . LEU A 1 193 ? 1.815 11.611 -7.349 1.00 97.81 193 LEU A O 1
ATOM 1499 N N . ARG A 1 194 ? 3.331 10.515 -8.577 1.00 97.44 194 ARG A N 1
ATOM 1500 C CA . ARG A 1 194 ? 2.830 9.166 -8.302 1.00 97.44 194 ARG A CA 1
ATOM 1501 C C . ARG A 1 194 ? 2.862 8.858 -6.806 1.00 97.44 194 ARG A C 1
ATOM 1503 O O . ARG A 1 194 ? 1.866 8.370 -6.269 1.00 97.44 194 ARG A O 1
ATOM 1510 N N . TYR A 1 195 ? 3.957 9.179 -6.118 1.00 98.31 195 TYR A N 1
ATOM 1511 C CA . TYR A 1 195 ? 4.061 8.999 -4.670 1.00 98.31 195 TYR A CA 1
ATOM 1512 C C . TYR A 1 195 ? 2.992 9.817 -3.927 1.00 98.31 195 TYR A C 1
ATOM 1514 O O . TYR A 1 195 ? 2.293 9.293 -3.059 1.00 98.31 195 TYR A O 1
ATOM 1522 N N . ILE A 1 196 ? 2.786 11.080 -4.310 1.00 98.00 196 ILE A N 1
ATOM 1523 C CA . ILE A 1 196 ? 1.739 11.937 -3.730 1.00 98.00 196 ILE A CA 1
ATOM 1524 C C . ILE A 1 196 ? 0.345 11.352 -3.983 1.00 98.00 196 ILE A C 1
ATOM 1526 O O . ILE A 1 196 ? -0.459 11.245 -3.051 1.00 98.00 196 ILE A O 1
ATOM 1530 N N . ARG A 1 197 ? 0.054 10.931 -5.219 1.00 97.81 197 ARG A N 1
ATOM 1531 C CA . ARG A 1 197 ? -1.240 10.354 -5.611 1.00 97.81 197 ARG A CA 1
ATOM 1532 C C . ARG A 1 197 ? -1.581 9.130 -4.772 1.00 97.81 197 ARG A C 1
ATOM 1534 O O . ARG A 1 197 ? -2.614 9.097 -4.104 1.00 97.81 197 ARG A O 1
ATOM 1541 N N . TYR A 1 198 ? -0.705 8.130 -4.772 1.00 98.06 198 TYR A N 1
ATOM 1542 C CA . TYR A 1 198 ? -0.964 6.864 -4.087 1.00 98.06 198 TYR A CA 1
ATOM 1543 C C . TYR A 1 198 ? -0.861 6.975 -2.564 1.00 98.06 198 TYR A C 1
ATOM 1545 O O . TYR A 1 198 ? -1.592 6.271 -1.862 1.00 98.06 198 TYR A O 1
ATOM 1553 N N . GLY A 1 199 ? -0.042 7.896 -2.047 1.00 98.25 199 GLY A N 1
ATOM 1554 C CA . GLY A 1 199 ? -0.020 8.246 -0.628 1.00 98.25 199 GLY A CA 1
ATOM 1555 C C . GLY A 1 199 ? -1.323 8.895 -0.172 1.00 98.25 199 GLY A C 1
ATOM 1556 O O . GLY A 1 199 ? -1.877 8.514 0.859 1.00 98.25 199 GLY A O 1
ATOM 1557 N N . THR A 1 200 ? -1.883 9.800 -0.974 1.00 98.19 200 THR A N 1
ATOM 1558 C CA . THR A 1 200 ? -3.177 10.435 -0.680 1.00 98.19 200 THR A CA 1
ATOM 1559 C C . THR A 1 200 ? -4.319 9.420 -0.716 1.00 98.19 200 THR A C 1
ATOM 1561 O O . THR A 1 200 ? -5.178 9.442 0.163 1.00 98.19 200 THR A O 1
ATOM 1564 N N . ILE A 1 201 ? -4.303 8.478 -1.667 1.00 98.06 201 ILE A N 1
ATOM 1565 C CA . ILE A 1 201 ? -5.273 7.370 -1.713 1.00 98.06 201 ILE A CA 1
ATOM 1566 C C . ILE A 1 201 ? -5.162 6.497 -0.455 1.00 98.06 201 ILE A C 1
ATOM 1568 O O . ILE A 1 201 ? -6.176 6.216 0.185 1.00 98.06 201 ILE A O 1
ATOM 1572 N N . GLY A 1 202 ? -3.947 6.109 -0.053 1.00 97.75 202 GLY A N 1
ATOM 1573 C CA . GLY A 1 202 ? -3.737 5.339 1.177 1.00 97.75 202 GLY A CA 1
ATOM 1574 C C . GLY A 1 202 ? -4.257 6.076 2.417 1.00 97.75 202 GLY A C 1
ATOM 1575 O O . GLY A 1 202 ? -4.974 5.495 3.232 1.00 97.75 202 GLY A O 1
ATOM 1576 N N . LEU A 1 203 ? -3.965 7.376 2.526 1.00 97.69 203 LEU A N 1
ATOM 1577 C CA . LEU A 1 203 ? -4.428 8.234 3.620 1.00 97.69 203 LEU A CA 1
ATOM 1578 C C . LEU A 1 203 ? -5.954 8.410 3.616 1.00 97.69 203 LEU A C 1
ATOM 1580 O O . LEU A 1 203 ? -6.584 8.477 4.677 1.00 97.69 203 LEU A O 1
ATOM 1584 N N . TRP A 1 204 ? -6.567 8.462 2.432 1.00 97.62 204 TRP A N 1
ATOM 1585 C CA . TRP A 1 204 ? -8.017 8.500 2.284 1.00 97.62 204 TRP A CA 1
ATOM 1586 C C . TRP A 1 204 ? -8.673 7.257 2.869 1.00 97.62 204 TRP A C 1
ATOM 1588 O O . TRP A 1 204 ? -9.605 7.380 3.666 1.00 97.62 204 TRP A O 1
ATOM 1598 N N . MET A 1 205 ? -8.138 6.082 2.537 1.00 95.44 205 MET A N 1
ATOM 1599 C CA . MET A 1 205 ? -8.671 4.798 2.988 1.00 95.44 205 MET A CA 1
ATOM 1600 C C . MET A 1 205 ? -8.665 4.652 4.514 1.00 95.44 205 MET A C 1
ATOM 1602 O O . MET A 1 205 ? -9.598 4.071 5.065 1.00 95.44 205 MET A O 1
ATOM 1606 N N . SER A 1 206 ? -7.642 5.163 5.204 1.00 94.50 206 SER A N 1
ATOM 1607 C CA . SER A 1 206 ? -7.471 4.934 6.645 1.00 94.50 206 SER A CA 1
ATOM 1608 C C . SER A 1 206 ? -7.807 6.122 7.547 1.00 94.50 206 SER A C 1
ATOM 1610 O O . SER A 1 206 ? -8.040 5.904 8.734 1.00 94.50 206 SER A O 1
ATOM 1612 N N . ALA A 1 207 ? -7.859 7.355 7.031 1.00 94.62 207 ALA A N 1
ATOM 1613 C CA . ALA A 1 207 ? -8.134 8.549 7.835 1.00 94.62 207 ALA A CA 1
ATOM 1614 C C . ALA A 1 207 ? -9.171 9.496 7.223 1.00 94.62 207 ALA A C 1
ATOM 1616 O O . ALA A 1 207 ? -10.141 9.832 7.902 1.00 94.62 207 ALA A O 1
ATOM 1617 N N . LEU A 1 208 ? -9.003 9.941 5.972 1.00 94.94 208 LEU A N 1
ATOM 1618 C CA . LEU A 1 208 ? -9.851 11.022 5.439 1.00 94.94 208 LEU A CA 1
ATOM 1619 C C . LEU A 1 208 ? -11.302 10.578 5.215 1.00 94.94 208 LEU A C 1
ATOM 1621 O O . LEU A 1 208 ? -12.215 11.327 5.562 1.00 94.94 208 LEU A O 1
ATOM 1625 N N . ALA A 1 209 ? -11.531 9.360 4.714 1.00 94.25 209 ALA A N 1
ATOM 1626 C CA . ALA A 1 209 ? -12.884 8.827 4.562 1.00 94.25 209 ALA A CA 1
ATOM 1627 C C . ALA A 1 209 ? -13.604 8.685 5.922 1.00 94.25 209 ALA A C 1
ATOM 1629 O O . ALA A 1 209 ? -14.705 9.221 6.053 1.00 94.25 209 ALA A O 1
ATOM 1630 N N . PRO A 1 210 ? -12.995 8.095 6.975 1.00 92.19 210 PRO A N 1
ATOM 1631 C CA . PRO A 1 210 ? -13.552 8.124 8.330 1.00 92.19 210 PRO A CA 1
ATOM 1632 C C . PRO A 1 210 ? -13.941 9.519 8.840 1.00 92.19 210 PRO A C 1
ATOM 1634 O O . PRO A 1 210 ? -15.029 9.683 9.392 1.00 92.19 210 PRO A O 1
ATOM 1637 N N . LEU A 1 211 ? -13.105 10.542 8.620 1.00 90.94 211 LEU A N 1
ATOM 1638 C CA . LEU A 1 211 ? -13.446 11.921 9.002 1.00 90.94 211 LEU A CA 1
ATOM 1639 C C . LEU A 1 211 ? -14.675 12.441 8.254 1.00 90.94 211 LEU A C 1
ATOM 1641 O O . LEU A 1 211 ? -15.507 13.141 8.835 1.00 90.94 211 LEU A O 1
ATOM 1645 N N . LEU A 1 212 ? -14.782 12.118 6.965 1.00 92.56 212 LEU A N 1
ATOM 1646 C CA . LEU A 1 212 ? -15.939 12.490 6.167 1.00 92.56 212 LEU A CA 1
ATOM 1647 C C . LEU A 1 212 ? -17.197 11.762 6.653 1.00 92.56 212 LEU A C 1
ATOM 1649 O O . LEU A 1 212 ? -18.257 12.376 6.726 1.00 92.56 212 LEU A O 1
ATOM 1653 N N . PHE A 1 213 ? -17.087 10.500 7.075 1.00 92.50 213 PHE A N 1
ATOM 1654 C CA . PHE A 1 213 ? -18.211 9.758 7.650 1.00 92.50 213 PHE A CA 1
ATOM 1655 C C . PHE A 1 213 ? -18.751 10.418 8.921 1.00 92.50 213 PHE A C 1
ATOM 1657 O O . PHE A 1 213 ? -19.968 10.475 9.085 1.00 92.50 213 PHE A O 1
ATOM 1664 N N . PHE A 1 214 ? -17.886 10.973 9.776 1.00 88.62 214 PHE A N 1
ATOM 1665 C CA . PHE A 1 214 ? -18.331 11.753 10.937 1.00 88.62 214 PHE A CA 1
AT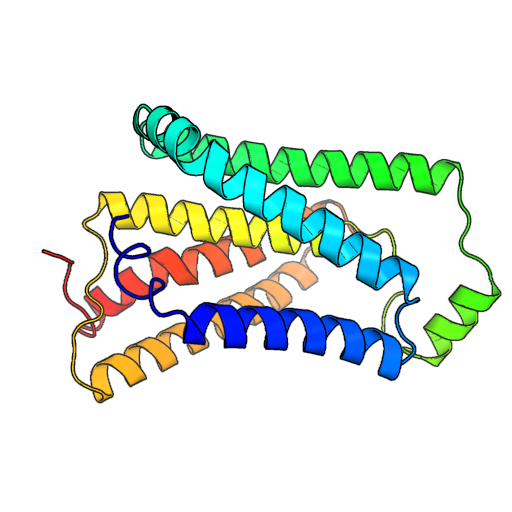OM 1666 C C . PHE A 1 214 ? -19.128 12.996 10.518 1.00 88.62 214 PHE A C 1
ATOM 1668 O O . PHE A 1 214 ? -20.176 13.281 11.092 1.00 88.62 214 PHE A O 1
ATOM 1675 N N . ARG A 1 215 ? -18.688 13.708 9.470 1.00 88.38 215 ARG A N 1
ATOM 1676 C CA . ARG A 1 215 ? -19.407 14.886 8.945 1.00 88.38 215 ARG A CA 1
ATOM 1677 C C . ARG A 1 215 ? -20.748 14.528 8.307 1.00 88.38 215 ARG A C 1
ATOM 1679 O O . ARG A 1 215 ? -21.714 15.261 8.476 1.00 88.38 215 ARG A O 1
ATO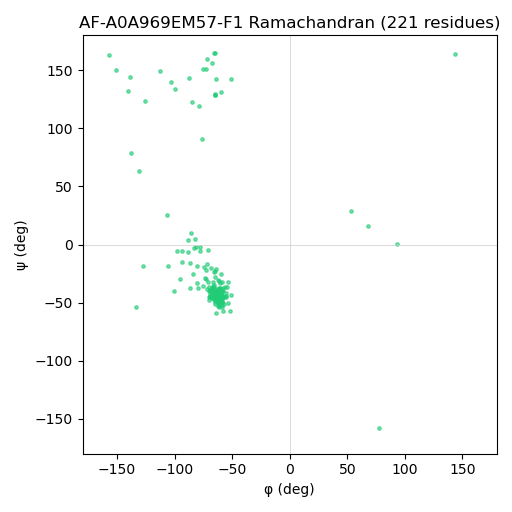M 1686 N N . LEU A 1 216 ? -20.814 13.393 7.615 1.00 89.44 216 LEU A N 1
ATOM 1687 C CA . LEU A 1 216 ? -22.028 12.892 6.966 1.00 89.44 216 LEU A CA 1
ATOM 1688 C C . LEU A 1 216 ? -22.968 12.146 7.928 1.00 89.44 216 LEU A C 1
ATOM 1690 O O . LEU A 1 216 ? -23.959 11.578 7.480 1.00 89.44 216 LEU A O 1
ATOM 1694 N N . ARG A 1 217 ? -22.663 12.113 9.237 1.00 86.12 217 ARG A N 1
ATOM 1695 C CA . ARG A 1 217 ? -23.396 11.331 10.256 1.00 86.12 217 ARG A CA 1
ATOM 1696 C C . ARG A 1 217 ? -23.528 9.848 9.896 1.00 86.12 217 ARG A C 1
ATOM 1698 O O . ARG A 1 217 ? -24.463 9.163 10.299 1.00 86.12 217 ARG A O 1
ATOM 1705 N N . LEU A 1 218 ? -22.558 9.346 9.138 1.00 84.50 218 LEU A N 1
ATOM 1706 C CA . LEU A 1 218 ? -22.437 7.940 8.789 1.00 84.50 218 LEU A CA 1
ATOM 1707 C C . LEU A 1 218 ? -21.625 7.180 9.833 1.00 84.50 218 LEU A C 1
ATOM 1709 O O . LEU A 1 218 ? -21.522 5.966 9.726 1.00 84.50 218 LEU A O 1
ATOM 1713 N N . ALA A 1 219 ? -21.014 7.823 10.826 1.00 81.94 219 ALA A N 1
ATOM 1714 C CA . ALA A 1 219 ? -20.291 7.139 11.890 1.00 81.94 219 ALA A CA 1
ATOM 1715 C C . ALA A 1 219 ? -20.166 7.986 13.151 1.00 81.94 219 ALA A C 1
ATOM 1717 O O . ALA A 1 219 ? -20.268 9.209 13.087 1.00 81.94 219 ALA A O 1
ATOM 1718 N N . ASP A 1 220 ? -19.849 7.307 14.251 1.00 78.50 220 ASP A N 1
ATOM 1719 C CA . ASP A 1 220 ? -19.537 7.912 15.540 1.00 78.50 220 ASP A CA 1
ATOM 1720 C C . ASP A 1 220 ? -18.059 7.686 15.890 1.00 78.50 220 ASP A C 1
ATOM 1722 O O . ASP A 1 220 ? -17.493 6.643 15.509 1.00 78.50 220 ASP A O 1
ATOM 1726 N N . PRO A 1 221 ? -17.425 8.617 16.628 1.00 74.56 221 PRO A N 1
ATOM 1727 C CA . PRO A 1 221 ? -16.105 8.393 17.207 1.00 74.56 221 PRO A CA 1
ATOM 1728 C C . PRO A 1 221 ? -16.082 7.074 17.987 1.00 74.56 221 PRO A C 1
ATOM 1730 O O . PRO A 1 221 ? -17.068 6.712 18.638 1.00 74.56 221 PRO A O 1
ATOM 1733 N N . ALA A 1 222 ? -14.973 6.333 17.920 1.00 74.06 222 ALA A N 1
ATOM 1734 C CA . ALA A 1 222 ? -14.819 5.193 18.818 1.00 74.06 222 ALA A CA 1
ATOM 1735 C C . ALA A 1 222 ? -14.740 5.721 20.263 1.00 74.06 222 ALA A C 1
ATOM 1737 O O . ALA A 1 222 ? -14.014 6.679 20.530 1.00 74.06 222 ALA A O 1
ATOM 1738 N N . LYS A 1 223 ? -15.563 5.145 21.151 1.00 58.84 223 LYS A N 1
ATOM 1739 C CA . LYS A 1 223 ? -15.497 5.400 22.596 1.00 58.84 223 LYS A CA 1
ATOM 1740 C C . LYS A 1 223 ? -14.183 4.882 23.161 1.00 58.84 223 LYS A C 1
ATOM 1742 O O . LYS A 1 223 ? -13.788 3.768 22.743 1.00 58.84 223 LYS A O 1
#

Radius of gyration: 21.26 Å; Cα contacts (8 Å, |Δi|>4): 174; chains: 1; bounding box: 53×44×52 Å

Nearest PDB structures (foldseek):
  5mm0-assembly1_A  TM=3.103E-01  e=5.262E+00  Pyrococcus furiosus DSM 3638

Sequence (223 aa):
MEWISGSFRKGWVWVVAIILALSIGFSRIYLGVHFPTDVFLGWALGIIVLILSIQLEKPVIHWIRKFGVWQKISLVFALSIVFILINALVIQTVNSSFTLPASWVQNASLAAPEEPIAPLSLSAMVTIMASAFGFISGVIWLGKKGGFSTRGTWLVRAGRFVVGIIGVMALRYGLDVLFSLVADDLSTLGYILRYIRYGTIGLWMSALAPLLFFRLRLADPAK

Foldseek 3Di:
DCVVVPPCPPVVNVVVVVVVLVVVLVVCVVVVNDDNVVSVVVVVVVVVVVVCCVVCVVVVVVVLVVDDLVVNLVVLVVVLVVQLVVLVVVLVVCVVPDDDPPVVVVVVCVVCVPDDPCPSASLVSLLVSLLSSLQVSLQSVCVVVQHWDPDDDPVLNVVLVVLLVVVLVCLQVVLVVVQVVPDDCRDPSNSVSSSVSSSNSSNSNRHVSRVVCVVVVSTDRHD